Protein AF-A0A936T9D5-F1 (afdb_monomer_lite)

Sequence (210 aa):
MLDGDMVYSPDTLEQLRSHGVPYVSGYYLQRRHSPLLPVWFHPGDEWPLRPFLEDPERGRLHPLGASGWGCVLIHRDVVQDTRQKVLRGEWDVIEDEMAMWPYDLTEVMGALAAGDVDTLQQLLRPLRGQYDRRPVGSDIRYPVMARAAGYDLWGDPDVRPGHMLNYVLHPSDYAAQGASTYATTMREVYDATDRGRVLWAERIEALKHE

pLDDT: mean 81.88, std 14.29, range [48.03, 98.5]

Secondary structure (DSSP, 8-state):
-B-TTEE--TTHHHHHHHT--SEEEE--B-S-SSS--BS-B---SSSSPPB--SPPPTTS-EEESB--SSBEEE-HHHHHHIIIIISTTPPP--SS-TT-----HHHHHHHHHHT-HHHHHHHHGGGS-EETTEEPPHHHHHHHHHHHTT--EEEESS--PEE-------S-SSSSS-HHHHHHHHHHHHHHHHHHHHHHHHHHHHTTT-

Radius of gyration: 21.45 Å; chains: 1; bounding box: 50×54×54 Å

Foldseek 3Di:
DADPQWAFDPCLVVVQVVVVAQKEFEWEWDLDDPPTFIQFFAADPDPPGHGDRDQDDAPDKDFTLAGADNGMHHHPVLLVLLCVVFQVNDHQDAWDPLVRGSQPVVQCVVCVVVVVVVSVCSSCRLQDHDDPNHGDISRRSSQVSSVSSPHIYIYHSVRYMYGNNPDDDDDVPVCIPHVVVVVVVVVVVVVVVVVVVVVVVVVVVVVVVD

Structure (mmCIF, N/CA/C/O backbone):
data_AF-A0A936T9D5-F1
#
_entry.id   AF-A0A936T9D5-F1
#
loop_
_atom_site.group_PDB
_atom_site.id
_atom_site.type_symbol
_atom_site.label_atom_id
_atom_site.label_alt_id
_atom_site.label_comp_id
_atom_site.label_asym_id
_atom_site.label_entity_id
_atom_site.label_seq_id
_atom_site.pdbx_PDB_ins_code
_atom_site.Cartn_x
_atom_site.Cartn_y
_atom_site.Cartn_z
_atom_site.occupancy
_atom_site.B_iso_or_equiv
_atom_site.auth_seq_id
_atom_site.auth_comp_id
_atom_site.auth_asym_id
_atom_site.auth_atom_id
_atom_site.pdbx_PDB_model_num
ATOM 1 N N . MET A 1 1 ? -0.716 -10.172 9.806 1.00 86.75 1 MET A N 1
ATOM 2 C CA . MET A 1 1 ? 0.362 -9.171 9.864 1.00 86.75 1 MET A CA 1
ATOM 3 C C . MET A 1 1 ? -0.238 -7.908 10.435 1.00 86.75 1 MET A C 1
ATOM 5 O O . MET A 1 1 ? -1.362 -7.572 10.078 1.00 86.75 1 MET A O 1
ATOM 9 N N . LEU A 1 2 ? 0.458 -7.326 11.403 1.00 90.94 2 LEU A N 1
ATOM 10 C CA . LEU A 1 2 ? 0.042 -6.142 12.141 1.00 90.94 2 LEU A CA 1
ATOM 11 C C . LEU A 1 2 ? 1.290 -5.264 12.263 1.00 90.94 2 LEU A C 1
ATOM 13 O O . LEU A 1 2 ? 2.279 -5.718 12.844 1.00 90.94 2 LEU A O 1
ATOM 17 N N . ASP A 1 3 ? 1.263 -4.059 11.702 1.00 91.06 3 ASP A N 1
ATOM 18 C CA . ASP A 1 3 ? 2.347 -3.090 11.873 1.00 91.06 3 ASP A CA 1
ATOM 19 C C . ASP A 1 3 ? 2.396 -2.595 13.325 1.00 91.06 3 ASP A C 1
ATOM 21 O O . ASP A 1 3 ? 1.369 -2.415 13.990 1.00 91.06 3 ASP A O 1
ATOM 25 N N . GLY A 1 4 ? 3.612 -2.371 13.827 1.00 91.75 4 GLY A N 1
ATOM 26 C CA . GLY A 1 4 ? 3.851 -1.941 15.208 1.00 91.75 4 GLY A CA 1
ATOM 27 C C . GLY A 1 4 ? 3.475 -0.484 15.497 1.00 91.75 4 GLY A C 1
ATOM 28 O O . GLY A 1 4 ? 3.419 -0.093 16.660 1.00 91.75 4 GLY A O 1
ATOM 29 N N . ASP A 1 5 ? 3.213 0.324 14.466 1.00 91.81 5 ASP A N 1
ATOM 30 C CA . ASP A 1 5 ? 2.824 1.731 14.584 1.00 91.81 5 ASP A CA 1
ATOM 31 C C . ASP A 1 5 ? 1.324 1.968 14.344 1.00 91.81 5 ASP A C 1
ATOM 33 O O . ASP A 1 5 ? 0.913 3.052 13.939 1.00 91.81 5 ASP A O 1
ATOM 37 N N . MET A 1 6 ? 0.481 0.972 14.609 1.00 94.25 6 MET A N 1
ATOM 38 C CA . MET A 1 6 ? -0.972 1.107 14.511 1.00 94.25 6 MET A CA 1
ATOM 39 C C . MET A 1 6 ? -1.669 0.802 15.840 1.00 94.25 6 MET A C 1
ATOM 41 O O . MET A 1 6 ? -1.177 0.048 16.679 1.00 94.25 6 MET A O 1
ATOM 45 N N . VAL A 1 7 ? -2.848 1.396 16.015 1.00 95.38 7 VAL A N 1
ATOM 46 C CA . VAL A 1 7 ? -3.753 1.182 17.145 1.00 95.38 7 VAL A CA 1
ATOM 47 C C . VAL A 1 7 ? -4.916 0.318 16.672 1.00 95.38 7 VAL A C 1
ATOM 49 O O . VAL A 1 7 ? -5.685 0.721 15.799 1.00 95.38 7 VAL A O 1
ATOM 52 N N . TYR A 1 8 ? -5.045 -0.863 17.269 1.00 97.00 8 TYR A N 1
ATOM 53 C CA . TYR A 1 8 ? -6.040 -1.874 16.918 1.00 97.00 8 TYR A CA 1
ATOM 54 C C . TYR A 1 8 ? -7.159 -1.944 17.957 1.00 97.00 8 TYR A C 1
ATOM 56 O O . TYR A 1 8 ? -6.926 -1.723 19.146 1.00 97.00 8 TYR A O 1
ATOM 64 N N . SER A 1 9 ? -8.362 -2.328 17.522 1.00 96.62 9 SER A N 1
ATOM 65 C CA . SER A 1 9 ? -9.399 -2.786 18.453 1.00 96.62 9 SER A CA 1
ATOM 66 C C . SER A 1 9 ? -9.000 -4.154 19.035 1.00 96.62 9 SER A C 1
ATOM 68 O O . SER A 1 9 ? -8.431 -4.956 18.285 1.00 96.62 9 SER A O 1
ATOM 70 N N . PRO A 1 10 ? -9.286 -4.474 20.315 1.00 97.00 10 PRO A N 1
ATOM 71 C CA . PRO A 1 10 ? -8.916 -5.760 20.920 1.00 97.00 10 PRO A CA 1
ATOM 72 C C . PRO A 1 10 ? -9.436 -7.004 20.183 1.00 97.00 10 PRO A C 1
ATOM 74 O O . PRO A 1 10 ? -8.838 -8.066 20.301 1.00 97.00 10 PRO A O 1
ATOM 77 N N . ASP A 1 11 ? -10.519 -6.866 19.420 1.00 97.12 11 ASP A N 1
ATOM 78 C CA . ASP A 1 11 ? -11.190 -7.903 18.629 1.00 97.12 11 ASP A CA 1
ATOM 79 C C . ASP A 1 11 ? -10.839 -7.864 17.126 1.00 97.12 11 ASP A C 1
ATOM 81 O O . ASP A 1 11 ? -11.468 -8.550 16.323 1.00 97.12 11 ASP A O 1
ATOM 85 N N . THR A 1 12 ? -9.822 -7.091 16.722 1.00 97.50 12 THR A N 1
ATOM 86 C CA . THR A 1 12 ? -9.389 -6.965 15.313 1.00 97.50 12 THR A CA 1
ATOM 87 C C . THR A 1 12 ? -9.116 -8.324 14.659 1.00 97.50 12 THR A C 1
ATOM 89 O O . THR A 1 12 ? -9.498 -8.553 13.513 1.00 97.50 12 THR A O 1
ATOM 92 N N . LEU A 1 13 ? -8.461 -9.242 15.379 1.00 96.50 13 LEU A N 1
ATOM 93 C CA . LEU A 1 13 ? -8.145 -10.574 14.860 1.00 96.50 13 LEU A CA 1
ATOM 94 C C . LEU A 1 13 ? -9.406 -11.437 14.719 1.00 96.50 13 LEU A C 1
ATOM 96 O O . LEU A 1 13 ? -9.570 -12.130 13.716 1.00 96.50 13 LEU A O 1
ATOM 100 N N . GLU A 1 14 ? -10.297 -11.386 15.708 1.00 97.75 14 GLU A N 1
ATOM 101 C CA . GLU A 1 14 ? -11.589 -12.069 15.713 1.00 97.75 14 GLU A CA 1
ATOM 102 C C . GLU A 1 14 ? -12.472 -11.613 14.549 1.00 97.75 14 GLU A C 1
ATOM 104 O O . GLU A 1 14 ? -13.003 -12.475 13.847 1.00 97.75 14 GLU A O 1
ATOM 109 N N . GLN A 1 15 ? -12.581 -10.299 14.313 1.00 97.44 15 GLN A N 1
ATOM 110 C CA . GLN A 1 15 ? -13.340 -9.727 13.196 1.00 97.44 15 GLN A CA 1
ATOM 111 C C . GLN A 1 15 ? -12.781 -10.209 11.851 1.00 97.44 15 GLN A C 1
ATOM 113 O O . GLN A 1 15 ? -13.497 -10.889 11.114 1.00 97.44 15 GLN A O 1
ATOM 118 N N . LEU A 1 16 ? -11.486 -9.984 11.577 1.00 97.69 16 LEU A N 1
ATOM 119 C CA . LEU A 1 16 ? -10.852 -10.415 10.321 1.00 97.69 16 LEU A CA 1
ATOM 120 C C . LEU A 1 16 ? -10.987 -11.931 10.087 1.00 97.69 16 LEU A C 1
ATOM 122 O O . LEU A 1 16 ? -11.242 -12.367 8.966 1.00 97.69 16 LEU A O 1
ATOM 126 N N . ARG A 1 17 ? -10.856 -12.749 11.142 1.00 97.31 17 ARG A N 1
ATOM 127 C CA . ARG A 1 17 ? -11.007 -14.213 11.061 1.00 97.31 17 ARG A CA 1
ATOM 128 C C . ARG A 1 17 ? -12.457 -14.649 10.830 1.00 97.31 17 ARG A C 1
ATOM 130 O O . ARG A 1 17 ? -12.670 -15.689 10.210 1.00 97.31 17 ARG A O 1
ATOM 137 N N . SER A 1 18 ? -13.444 -13.903 11.332 1.00 97.44 18 SER A N 1
ATOM 138 C CA . SER A 1 18 ? -14.865 -14.291 11.277 1.00 97.44 18 SER A CA 1
ATOM 139 C C . SER A 1 18 ? -15.411 -14.429 9.853 1.00 97.44 18 SER A C 1
ATOM 141 O O . SER A 1 18 ? -16.307 -15.237 9.619 1.00 97.44 18 SER A O 1
ATOM 143 N N . HIS A 1 19 ? -14.811 -13.715 8.897 1.00 97.31 19 HIS A N 1
ATOM 144 C CA . HIS A 1 19 ? -15.168 -13.754 7.478 1.00 97.31 19 HIS A CA 1
ATOM 145 C C . HIS A 1 19 ? -14.860 -15.080 6.779 1.00 97.31 19 HIS A C 1
ATOM 147 O O . HIS A 1 19 ? -15.436 -15.362 5.732 1.00 97.31 19 HIS A O 1
ATOM 153 N N . GLY A 1 20 ? -13.925 -15.879 7.304 1.00 97.06 20 GLY A N 1
ATOM 154 C CA . GLY A 1 20 ? -13.518 -17.151 6.695 1.00 97.06 20 GLY A CA 1
ATOM 155 C C . GLY A 1 20 ? -12.843 -17.039 5.318 1.00 97.06 20 GLY A C 1
ATOM 156 O O . GLY A 1 20 ? -12.632 -18.061 4.668 1.00 97.06 20 GLY A O 1
ATOM 157 N N . VAL A 1 21 ? -12.498 -15.828 4.866 1.00 98.00 21 VAL A N 1
ATOM 158 C CA . VAL A 1 21 ? -11.771 -15.594 3.609 1.00 98.00 21 VAL A CA 1
ATOM 159 C C . VAL A 1 21 ? -10.257 -15.757 3.811 1.00 98.00 21 VAL A C 1
ATOM 161 O O . VAL A 1 21 ? -9.736 -15.404 4.871 1.00 98.00 21 VAL A O 1
ATOM 164 N N . PRO A 1 22 ? -9.515 -16.260 2.807 1.00 97.69 22 PRO A N 1
ATOM 165 C CA . PRO A 1 22 ? -8.094 -16.565 2.963 1.00 97.69 22 PRO A CA 1
ATOM 166 C C . PRO A 1 22 ? -7.197 -15.319 2.997 1.00 97.69 22 PRO A C 1
ATOM 168 O O . PRO A 1 22 ? -6.058 -15.414 3.450 1.00 97.69 22 PRO A O 1
ATOM 171 N N . TYR A 1 23 ? -7.671 -14.163 2.520 1.00 98.00 23 TYR A N 1
ATOM 172 C CA . TYR A 1 23 ? -6.888 -12.930 2.461 1.00 98.00 23 TYR A CA 1
ATOM 173 C C . TYR A 1 23 ? -7.788 -11.702 2.658 1.00 98.00 23 TYR A C 1
ATOM 175 O O . TYR A 1 23 ? -8.674 -11.436 1.846 1.00 98.00 23 TYR A O 1
ATOM 183 N N . VAL A 1 24 ? -7.587 -10.966 3.755 1.00 98.44 24 VAL A N 1
ATOM 184 C CA . VAL A 1 24 ? -8.403 -9.797 4.118 1.00 98.44 24 VAL A CA 1
ATOM 185 C C . VAL A 1 24 ? -7.578 -8.700 4.792 1.00 98.44 24 VAL A C 1
ATOM 187 O O . VAL A 1 24 ? -6.694 -8.980 5.601 1.00 98.44 24 VAL A O 1
ATOM 190 N N . SER A 1 25 ? -7.880 -7.443 4.474 1.00 98.06 25 SER A N 1
ATOM 191 C CA . SER A 1 25 ? -7.292 -6.242 5.071 1.00 98.06 25 SER A CA 1
ATOM 192 C C . SER A 1 25 ? -8.339 -5.428 5.830 1.00 98.06 25 SER A C 1
ATOM 194 O O . SER A 1 25 ? -9.481 -5.334 5.391 1.00 98.06 25 SER A O 1
ATOM 196 N N . GLY A 1 26 ? -7.949 -4.803 6.942 1.00 97.75 26 GLY A N 1
ATOM 197 C CA . GLY A 1 26 ? -8.741 -3.733 7.554 1.00 97.75 26 GLY A CA 1
ATOM 198 C C . GLY A 1 26 ? -8.660 -2.427 6.754 1.00 97.75 26 GLY A C 1
ATOM 199 O O . GLY A 1 26 ? -7.734 -2.223 5.969 1.00 97.75 26 GLY A O 1
ATOM 200 N N . TYR A 1 27 ? -9.598 -1.507 6.970 1.00 97.44 27 TYR A N 1
ATOM 201 C CA . TYR A 1 27 ? -9.617 -0.193 6.324 1.00 97.44 27 TYR A CA 1
ATOM 202 C C . TYR A 1 27 ? -8.843 0.860 7.126 1.00 97.44 27 TYR A C 1
ATOM 204 O O . TYR A 1 27 ? -9.264 1.278 8.206 1.00 97.44 27 TYR A O 1
ATOM 212 N N . TYR A 1 28 ? -7.724 1.335 6.577 1.00 95.50 28 TYR A N 1
ATOM 213 C CA . TYR A 1 28 ? -6.886 2.356 7.206 1.00 95.50 28 TYR A CA 1
ATOM 214 C C . TYR A 1 28 ? -6.204 3.283 6.192 1.00 95.50 28 TYR A C 1
ATOM 216 O O . TYR A 1 28 ? -6.106 3.007 4.993 1.00 95.50 28 TYR A O 1
ATOM 224 N N . LEU A 1 29 ? -5.749 4.427 6.704 1.00 93.38 29 LEU A N 1
ATOM 225 C CA . LEU A 1 29 ? -5.119 5.502 5.940 1.00 93.38 29 LEU A CA 1
ATOM 226 C C . LEU A 1 29 ? -3.601 5.320 5.871 1.00 93.38 29 LEU A C 1
ATOM 228 O O . LEU A 1 29 ? -3.015 4.642 6.707 1.00 93.38 29 LEU A O 1
ATOM 232 N N . GLN A 1 30 ? -2.948 5.955 4.906 1.00 89.25 30 GLN A N 1
ATOM 233 C CA . GLN A 1 30 ? -1.488 5.986 4.794 1.00 89.25 30 GLN A CA 1
ATOM 234 C C . GLN A 1 30 ? -0.833 6.774 5.941 1.00 89.25 30 GLN A C 1
ATOM 236 O O . GLN A 1 30 ? -1.432 7.693 6.499 1.00 89.25 30 GLN A O 1
ATOM 241 N N . ARG A 1 31 ? 0.437 6.466 6.248 1.00 86.56 31 ARG A N 1
ATOM 242 C CA . ARG A 1 31 ? 1.244 7.117 7.300 1.00 86.56 31 ARG A CA 1
ATOM 243 C C . ARG A 1 31 ? 1.673 8.553 6.925 1.00 86.56 31 ARG A C 1
ATOM 245 O O . ARG A 1 31 ? 2.855 8.847 6.753 1.00 86.56 31 ARG A O 1
ATOM 252 N N . ARG A 1 32 ? 0.706 9.460 6.764 1.00 81.75 32 ARG A N 1
ATOM 253 C CA . ARG A 1 32 ? 0.885 10.903 6.511 1.00 81.75 32 ARG A CA 1
ATOM 254 C C . ARG A 1 32 ? -0.313 11.706 7.013 1.00 81.75 32 ARG A C 1
ATOM 256 O O . ARG A 1 32 ? -1.386 11.149 7.171 1.00 81.75 32 ARG A O 1
ATOM 263 N N . HIS A 1 33 ? -0.138 13.013 7.226 1.00 77.44 33 HIS A N 1
ATOM 264 C CA . HIS A 1 33 ? -1.204 13.903 7.710 1.00 77.44 33 HIS A CA 1
ATOM 265 C C . HIS A 1 33 ? -1.902 14.715 6.600 1.00 77.44 33 HIS A C 1
ATOM 267 O O . HIS A 1 33 ? -3.014 15.188 6.810 1.00 77.44 33 HIS A O 1
ATOM 273 N N . SER A 1 34 ? -1.268 14.906 5.434 1.00 77.62 34 SER A N 1
ATOM 274 C CA . SER A 1 34 ? -1.865 15.619 4.298 1.00 77.62 34 SER A CA 1
ATOM 275 C C . SER A 1 34 ? -1.192 15.252 2.959 1.00 77.62 34 SER A C 1
ATOM 277 O O . SER A 1 34 ? 0.041 15.235 2.901 1.00 77.62 34 SER A O 1
ATOM 279 N N . PRO A 1 35 ? -1.962 14.977 1.885 1.00 79.75 35 PRO A N 1
ATOM 280 C CA . PRO A 1 35 ? -3.363 14.561 1.941 1.00 79.75 35 PRO A CA 1
ATOM 281 C C . PRO A 1 35 ? -3.499 13.219 2.681 1.00 79.75 35 PRO A C 1
ATOM 283 O O . PRO A 1 35 ? -2.614 12.367 2.616 1.00 79.75 35 PRO A O 1
ATOM 286 N N . LEU A 1 36 ? -4.613 13.026 3.388 1.00 85.75 36 LEU A N 1
ATOM 287 C CA . LEU A 1 36 ? -4.990 11.723 3.937 1.00 85.75 36 LEU A CA 1
ATOM 288 C C . LEU A 1 36 ? -5.566 10.867 2.806 1.00 85.75 36 LEU A C 1
ATOM 290 O O . LEU A 1 36 ? -6.610 11.225 2.270 1.00 85.75 36 LEU A O 1
ATOM 294 N N . LEU A 1 37 ? -4.918 9.752 2.460 1.00 90.00 37 LEU A N 1
ATOM 295 C CA . LEU A 1 37 ? -5.442 8.770 1.501 1.00 90.00 37 LEU A CA 1
ATOM 296 C C . LEU A 1 37 ? -5.563 7.389 2.165 1.00 90.00 37 LEU A C 1
ATOM 298 O O . LEU A 1 37 ? -4.682 7.040 2.958 1.00 90.00 37 LEU A O 1
ATOM 302 N N . PRO A 1 38 ? -6.600 6.590 1.850 1.00 92.56 38 PRO A N 1
ATOM 303 C CA . PRO A 1 38 ? -6.646 5.169 2.187 1.00 92.56 38 PRO A CA 1
ATOM 304 C C . PRO A 1 38 ? -5.466 4.400 1.589 1.00 92.56 38 PRO A C 1
ATOM 306 O O . PRO A 1 38 ? -4.872 4.816 0.594 1.00 92.56 38 PRO A O 1
ATOM 309 N N . VAL A 1 39 ? -5.127 3.257 2.187 1.00 91.44 39 VAL A N 1
ATOM 310 C CA . VAL A 1 39 ? -4.135 2.332 1.611 1.00 91.44 39 VAL A CA 1
ATOM 311 C C . VAL A 1 39 ? -4.754 1.323 0.630 1.00 91.44 39 VAL A C 1
ATOM 313 O O . VAL A 1 39 ? -4.041 0.512 0.047 1.00 91.44 39 VAL A O 1
ATOM 316 N N . TRP A 1 40 ? -6.080 1.336 0.485 1.00 94.81 40 TRP A N 1
ATOM 317 C CA . TRP A 1 40 ? -6.833 0.429 -0.378 1.00 94.81 40 TRP A CA 1
ATOM 318 C C . TRP A 1 40 ? -6.849 0.884 -1.837 1.00 94.81 40 TRP A C 1
ATOM 320 O O . TRP A 1 40 ? -6.838 2.077 -2.151 1.00 94.81 40 TRP A O 1
ATOM 330 N N . PHE A 1 41 ? -6.963 -0.095 -2.727 1.00 94.19 41 PHE A N 1
ATOM 331 C CA . PHE A 1 41 ? -7.059 0.089 -4.167 1.00 94.19 41 PHE A CA 1
ATOM 332 C C . PHE A 1 41 ? -8.229 -0.712 -4.735 1.00 94.19 41 PHE A C 1
ATOM 334 O O . PHE A 1 41 ? -8.485 -1.840 -4.312 1.00 94.19 41 PHE A O 1
ATOM 341 N N . HIS A 1 42 ? -8.910 -0.142 -5.727 1.00 93.88 42 HIS A N 1
ATOM 342 C CA . HIS A 1 42 ? -9.961 -0.820 -6.482 1.00 93.88 42 HIS A CA 1
ATOM 343 C C . HIS A 1 42 ? -9.413 -2.044 -7.227 1.00 93.88 42 HIS A C 1
ATOM 345 O O . HIS A 1 42 ? -8.267 -2.014 -7.689 1.00 93.88 42 HIS A O 1
ATOM 351 N N . PRO A 1 43 ? -10.209 -3.116 -7.376 1.00 92.50 43 PRO A N 1
ATOM 352 C CA . PRO A 1 43 ? -9.848 -4.244 -8.218 1.00 92.50 43 PRO A CA 1
ATOM 353 C C . PRO A 1 43 ? -9.793 -3.813 -9.688 1.00 92.50 43 PRO A C 1
ATOM 355 O O . PRO A 1 43 ? -10.603 -3.015 -10.157 1.00 92.50 43 PRO A O 1
ATOM 358 N N . GLY A 1 44 ? -8.830 -4.363 -10.419 1.00 86.00 44 GLY A N 1
ATOM 359 C CA . GLY A 1 44 ? -8.643 -4.109 -11.843 1.00 86.00 44 GLY A CA 1
ATOM 360 C C . GLY A 1 44 ? -7.360 -4.738 -12.377 1.00 86.00 44 GLY A C 1
ATOM 361 O O . GLY A 1 44 ? -6.526 -5.234 -11.611 1.00 86.00 44 GLY A O 1
ATOM 362 N N . ASP A 1 45 ? -7.211 -4.714 -13.698 1.00 77.31 45 ASP A N 1
ATOM 363 C CA . ASP A 1 45 ? -6.005 -5.162 -14.405 1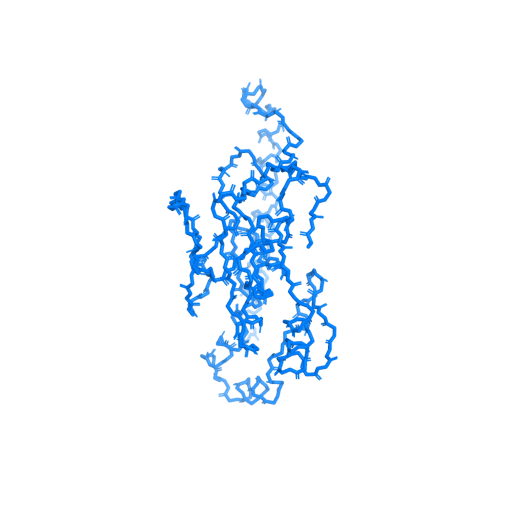.00 77.31 45 ASP A CA 1
ATOM 364 C C . ASP A 1 45 ? -5.147 -3.997 -14.919 1.00 77.31 45 ASP A C 1
ATOM 366 O O . ASP A 1 45 ? -4.083 -4.224 -15.488 1.00 77.31 45 ASP A O 1
ATOM 370 N N . GLU A 1 46 ? -5.578 -2.754 -14.702 1.00 76.81 46 GLU A N 1
ATOM 371 C CA . GLU A 1 46 ? -4.809 -1.545 -14.998 1.00 76.81 46 GLU A CA 1
ATOM 372 C C . GLU A 1 46 ? -3.764 -1.272 -13.904 1.00 76.81 46 GLU A C 1
ATOM 374 O O . GLU A 1 46 ? -3.983 -1.559 -12.725 1.00 76.81 46 GLU A O 1
ATOM 379 N N . TRP A 1 47 ? -2.616 -0.704 -14.286 1.00 72.12 47 TRP A N 1
ATOM 380 C CA . TRP A 1 47 ? -1.540 -0.351 -13.360 1.00 72.12 47 TRP A CA 1
ATOM 381 C C . TRP A 1 47 ? -0.996 1.062 -13.650 1.00 72.12 47 TRP A C 1
ATOM 383 O O . TRP A 1 47 ? -0.764 1.369 -14.821 1.00 72.12 47 TRP A O 1
ATOM 393 N N . PRO A 1 48 ? -0.736 1.909 -12.631 1.00 76.88 48 PRO A N 1
ATOM 394 C CA . PRO A 1 48 ? -0.982 1.677 -11.205 1.00 76.88 48 PRO A CA 1
ATOM 395 C C . PRO A 1 48 ? -2.477 1.528 -10.899 1.00 76.88 48 PRO A C 1
ATOM 397 O O . PRO A 1 48 ? -3.312 2.159 -11.544 1.00 76.88 48 PRO A O 1
ATOM 400 N N . LEU A 1 49 ? -2.810 0.684 -9.919 1.00 84.25 49 LEU A N 1
ATOM 401 C CA . LEU A 1 49 ? -4.201 0.473 -9.515 1.00 84.25 49 LEU A CA 1
ATOM 402 C C . LEU A 1 49 ? -4.842 1.797 -9.072 1.00 84.25 49 LEU A C 1
ATOM 404 O O . LEU A 1 49 ? -4.197 2.660 -8.466 1.00 84.25 49 LEU A O 1
ATOM 408 N N . ARG A 1 50 ? -6.142 1.945 -9.332 1.00 88.81 50 ARG A N 1
ATOM 409 C CA . ARG A 1 50 ? -6.907 3.117 -8.897 1.00 88.81 50 ARG A CA 1
ATOM 410 C C . ARG A 1 50 ? -7.084 3.084 -7.370 1.00 88.81 50 ARG A C 1
ATOM 412 O O . ARG A 1 50 ? -7.595 2.086 -6.864 1.00 88.81 50 ARG A O 1
ATOM 419 N N . PRO A 1 51 ? -6.721 4.140 -6.619 1.00 90.00 51 PRO A N 1
ATOM 420 C CA . PRO A 1 51 ? -6.954 4.169 -5.178 1.00 90.00 51 PRO A CA 1
ATOM 421 C C . PRO A 1 51 ? -8.445 4.160 -4.850 1.00 90.00 51 PRO A C 1
ATOM 423 O O . PRO A 1 51 ? -9.247 4.779 -5.553 1.00 90.00 51 PRO A O 1
ATOM 426 N N . PHE A 1 52 ? -8.781 3.500 -3.749 1.00 91.88 52 PHE A N 1
ATOM 427 C CA . PHE A 1 52 ? -10.082 3.592 -3.101 1.00 91.88 52 PHE A CA 1
ATOM 428 C C . PHE A 1 52 ? -10.122 4.940 -2.362 1.00 91.88 52 PHE A C 1
ATOM 430 O O . PHE A 1 52 ? -9.303 5.180 -1.475 1.00 91.88 52 PHE A O 1
ATOM 437 N N . LEU A 1 53 ? -10.989 5.860 -2.788 1.00 92.00 53 LEU A N 1
ATOM 438 C CA . LEU A 1 53 ? -11.066 7.237 -2.261 1.00 92.00 53 LEU A CA 1
ATOM 439 C C . LEU A 1 53 ? -12.423 7.545 -1.615 1.00 92.00 53 LEU A C 1
ATOM 441 O O . LEU A 1 53 ? -12.550 8.501 -0.853 1.00 92.00 53 LEU A O 1
ATOM 445 N N . GLU A 1 54 ? -13.431 6.742 -1.932 1.00 91.75 54 GLU A N 1
ATOM 446 C CA . GLU A 1 54 ? -14.724 6.693 -1.266 1.00 91.75 54 GLU A CA 1
ATOM 447 C C . GLU A 1 54 ? -14.628 6.008 0.113 1.00 91.75 54 GLU A C 1
ATOM 449 O O . GLU A 1 54 ? -13.798 5.125 0.323 1.00 91.75 54 GLU A O 1
ATOM 454 N N . ASP A 1 55 ? -15.488 6.393 1.065 1.00 93.06 55 ASP A N 1
ATOM 455 C CA . ASP A 1 55 ? -15.623 5.665 2.335 1.00 93.06 55 ASP A CA 1
ATOM 456 C C . ASP A 1 55 ? -16.415 4.364 2.080 1.00 93.06 55 ASP A C 1
ATOM 458 O O . ASP A 1 55 ? -17.559 4.444 1.620 1.00 93.06 55 ASP A O 1
ATOM 462 N N . PRO A 1 56 ? -15.841 3.169 2.316 1.00 95.88 56 PRO A N 1
ATOM 463 C CA . PRO A 1 56 ? -16.489 1.907 1.968 1.00 95.88 56 PRO A CA 1
ATOM 464 C C . PRO A 1 56 ? -17.729 1.610 2.825 1.00 95.88 56 PRO A C 1
ATOM 466 O O . PRO A 1 56 ? -17.733 1.797 4.044 1.00 95.88 56 PRO A O 1
ATOM 469 N N . GLU A 1 57 ? -18.771 1.076 2.178 1.00 96.69 57 GLU A N 1
ATOM 470 C CA . GLU A 1 57 ? -20.025 0.636 2.810 1.00 96.69 57 GLU A CA 1
ATOM 471 C C . GLU A 1 57 ? -19.770 -0.402 3.914 1.00 96.69 57 GLU A C 1
ATOM 473 O O . GLU A 1 57 ? -19.234 -1.474 3.646 1.00 96.69 57 GLU A O 1
ATOM 478 N N . ARG A 1 58 ? -20.166 -0.087 5.148 1.00 96.75 58 ARG A N 1
ATOM 479 C CA . ARG A 1 58 ? -20.003 -0.957 6.323 1.00 96.75 58 ARG A CA 1
ATOM 480 C C . ARG A 1 58 ? -20.946 -2.162 6.311 1.00 96.75 58 ARG A C 1
ATOM 482 O O . ARG A 1 58 ? -21.971 -2.152 5.636 1.00 96.75 58 ARG A O 1
ATOM 489 N N . GLY A 1 59 ? -20.617 -3.186 7.096 1.00 96.31 59 GLY A N 1
ATOM 490 C CA . GLY A 1 59 ? -21.394 -4.419 7.232 1.00 96.31 59 GLY A CA 1
ATOM 491 C C . GLY A 1 59 ? -21.193 -5.430 6.099 1.00 96.31 59 GLY A C 1
ATOM 492 O O . GLY A 1 59 ? -21.891 -6.443 6.067 1.00 96.31 59 GLY A O 1
ATOM 493 N N . ARG A 1 60 ? -20.256 -5.180 5.175 1.00 96.62 60 ARG A N 1
ATOM 494 C CA . ARG A 1 60 ? -19.890 -6.105 4.095 1.00 96.62 60 ARG A CA 1
ATOM 495 C C . ARG A 1 60 ? -18.409 -6.012 3.743 1.00 96.62 60 ARG A C 1
ATOM 497 O O . ARG A 1 60 ? -17.801 -4.956 3.889 1.00 96.62 60 ARG A O 1
ATOM 504 N N . LEU A 1 61 ? -17.867 -7.090 3.185 1.00 98.19 61 LEU A N 1
ATOM 505 C CA . LEU A 1 61 ? -16.554 -7.070 2.546 1.00 98.19 61 LEU A CA 1
ATOM 506 C C . LEU A 1 61 ? -16.608 -6.387 1.174 1.00 98.19 61 LEU A C 1
ATOM 508 O O . LEU A 1 61 ? -17.617 -6.458 0.467 1.00 98.19 61 LEU A O 1
ATOM 512 N N . HIS A 1 62 ? -15.490 -5.785 0.772 1.00 98.06 62 HIS A N 1
ATOM 513 C CA . HIS A 1 62 ? -15.280 -5.243 -0.575 1.00 98.06 62 HIS A CA 1
ATOM 514 C C . HIS A 1 62 ? -14.121 -5.978 -1.256 1.00 98.06 62 HIS A C 1
ATOM 516 O O . HIS A 1 62 ? -13.124 -6.245 -0.589 1.00 98.06 62 HIS A O 1
ATOM 522 N N . PRO A 1 63 ? -14.199 -6.308 -2.554 1.00 97.62 63 PRO A N 1
ATOM 523 C CA . PRO A 1 63 ? -13.040 -6.806 -3.289 1.00 97.62 63 PRO A CA 1
ATOM 524 C C . PRO A 1 63 ? -12.015 -5.676 -3.458 1.00 97.62 63 PRO A C 1
ATOM 526 O O . PRO A 1 63 ? -12.391 -4.550 -3.789 1.00 97.62 63 PRO A O 1
ATOM 529 N N . LEU A 1 64 ? -10.729 -5.969 -3.262 1.00 96.94 64 LEU A N 1
ATOM 530 C CA . LEU A 1 64 ? -9.632 -5.011 -3.422 1.00 96.94 64 LEU A CA 1
ATOM 531 C C . LEU A 1 64 ? -8.656 -5.471 -4.507 1.00 96.94 64 LEU A C 1
ATOM 533 O O . LEU A 1 64 ? -8.373 -6.657 -4.658 1.00 96.94 64 LEU A O 1
ATOM 537 N N . GLY A 1 65 ? -8.080 -4.513 -5.232 1.00 93.25 65 GLY A N 1
ATOM 538 C CA . GLY A 1 65 ? -6.931 -4.765 -6.102 1.00 93.25 65 GLY A CA 1
ATOM 539 C C . GLY A 1 65 ? -5.629 -4.868 -5.312 1.00 93.25 65 GLY A C 1
ATOM 540 O O . GLY A 1 65 ? -4.769 -5.676 -5.653 1.00 93.25 65 GLY A O 1
ATOM 541 N N . ALA A 1 66 ? -5.499 -4.059 -4.255 1.00 92.31 66 ALA A N 1
ATOM 542 C CA . ALA A 1 66 ? -4.384 -4.086 -3.317 1.00 92.31 66 ALA A CA 1
ATOM 543 C C . ALA A 1 66 ? -4.718 -3.375 -1.993 1.00 92.31 66 ALA A C 1
ATOM 545 O O . ALA A 1 66 ? -5.639 -2.558 -1.917 1.00 92.31 66 ALA A O 1
ATOM 546 N N . SER A 1 67 ? -3.914 -3.655 -0.968 1.00 93.44 67 SER A N 1
ATOM 547 C CA . SER A 1 67 ? -3.839 -2.927 0.300 1.00 93.44 67 SER A CA 1
ATOM 548 C C . SER A 1 67 ? -2.383 -2.875 0.763 1.00 93.44 67 SER A C 1
ATOM 550 O O . SER A 1 67 ? -1.561 -3.669 0.309 1.00 93.44 67 SER A O 1
ATOM 552 N N . GLY A 1 68 ? -2.072 -2.000 1.720 1.00 90.12 68 GLY A N 1
ATOM 553 C CA . GLY A 1 68 ? -0.838 -2.126 2.498 1.00 90.12 68 GLY A CA 1
ATOM 554 C C . GLY A 1 68 ? -0.869 -3.345 3.426 1.00 90.12 68 GLY A C 1
ATOM 555 O O . GLY A 1 68 ? -1.856 -4.086 3.467 1.00 90.12 68 GLY A O 1
ATOM 556 N N . TRP A 1 69 ? 0.204 -3.543 4.195 1.00 91.12 69 TRP A N 1
ATOM 557 C CA . TRP A 1 69 ? 0.367 -4.721 5.068 1.00 91.12 69 TRP A CA 1
ATOM 558 C C . TRP A 1 69 ? 0.060 -4.497 6.556 1.00 91.12 69 TRP A C 1
ATOM 560 O O . TRP A 1 69 ? -0.167 -5.472 7.276 1.00 91.12 69 TRP A O 1
ATOM 570 N N . GLY A 1 70 ? -0.019 -3.239 6.996 1.00 92.62 70 GLY A N 1
ATOM 571 C CA . GLY A 1 70 ? -0.232 -2.879 8.397 1.00 92.62 70 GLY A CA 1
ATOM 572 C C . GLY A 1 70 ? -1.443 -3.477 9.107 1.00 92.62 70 GLY A C 1
ATOM 573 O O . GLY A 1 70 ? -1.333 -3.757 10.292 1.00 92.62 70 GLY A O 1
ATOM 574 N N . CYS A 1 71 ? -2.555 -3.782 8.435 1.00 96.62 71 CYS A N 1
ATOM 575 C CA . CYS A 1 71 ? -3.609 -4.598 9.045 1.00 96.62 71 CYS A CA 1
ATOM 576 C C . CYS A 1 71 ? -4.175 -5.602 8.049 1.00 96.62 71 CYS A C 1
ATOM 578 O O . CYS A 1 71 ? -5.056 -5.279 7.247 1.00 96.62 71 CYS A O 1
ATOM 580 N N . VAL A 1 72 ? -3.630 -6.818 8.088 1.00 96.56 72 VAL A N 1
ATOM 581 C CA . VAL A 1 72 ? -3.915 -7.884 7.123 1.00 96.56 72 VAL A CA 1
ATOM 582 C C . VAL A 1 72 ? -3.955 -9.242 7.819 1.00 96.56 72 VAL A C 1
ATOM 584 O O . VAL A 1 72 ? -2.997 -9.635 8.487 1.00 96.56 72 VAL A O 1
ATOM 587 N N . LEU A 1 73 ? -5.010 -10.023 7.595 1.00 97.44 73 LEU A N 1
ATOM 588 C CA . LEU A 1 73 ? -5.027 -11.458 7.867 1.00 97.44 73 LEU A CA 1
ATOM 589 C C . LEU A 1 73 ? -4.852 -12.215 6.546 1.00 97.44 73 LEU A C 1
ATOM 591 O O . LEU A 1 73 ? -5.577 -11.989 5.582 1.00 97.44 73 LEU A O 1
ATOM 595 N N . ILE A 1 74 ? -3.866 -13.108 6.507 1.00 96.56 74 ILE A N 1
ATOM 596 C CA . ILE A 1 74 ? -3.526 -13.918 5.337 1.00 96.56 74 ILE A CA 1
ATOM 597 C C . ILE A 1 74 ? -3.325 -15.370 5.777 1.00 96.56 74 ILE A C 1
ATOM 599 O O . ILE A 1 74 ? -2.609 -15.648 6.743 1.00 96.56 74 ILE A O 1
ATOM 603 N N . HIS A 1 75 ? -3.988 -16.297 5.091 1.00 97.12 75 HIS A N 1
ATOM 604 C CA . HIS A 1 75 ? -3.798 -17.730 5.268 1.00 97.12 75 HIS A CA 1
ATOM 605 C C . HIS A 1 75 ? -2.428 -18.151 4.732 1.00 97.12 75 HIS A C 1
ATOM 607 O O . HIS A 1 75 ? -1.945 -17.639 3.723 1.00 97.12 75 HIS A O 1
ATOM 613 N N . ARG A 1 76 ? -1.815 -19.144 5.386 1.00 95.69 76 ARG A N 1
ATOM 614 C CA . ARG A 1 76 ? -0.525 -19.709 4.961 1.00 95.69 76 ARG A CA 1
ATOM 615 C C . ARG A 1 76 ? -0.562 -20.197 3.511 1.00 95.69 76 ARG A C 1
ATOM 617 O O . ARG A 1 76 ? 0.420 -20.022 2.796 1.00 95.69 76 ARG A O 1
ATOM 624 N N . ASP A 1 77 ? -1.689 -20.762 3.099 1.00 96.81 77 ASP A N 1
ATOM 625 C CA . ASP A 1 77 ? -1.873 -21.366 1.782 1.00 96.81 77 ASP A CA 1
ATOM 626 C C . ASP A 1 77 ? -1.757 -20.319 0.663 1.00 96.81 77 ASP A C 1
ATOM 628 O O . ASP A 1 77 ? -1.122 -20.595 -0.347 1.00 96.81 77 ASP A O 1
ATOM 632 N N . VAL A 1 78 ? -2.225 -19.079 0.891 1.00 95.31 78 VAL A N 1
ATOM 633 C CA . VAL A 1 78 ? -2.030 -17.941 -0.034 1.00 95.31 78 VAL A CA 1
ATOM 634 C C . VAL A 1 78 ? -0.544 -17.722 -0.298 1.00 95.31 78 VAL A C 1
ATOM 636 O O . VAL A 1 78 ? -0.125 -17.583 -1.445 1.00 95.31 78 VAL A O 1
ATOM 639 N N . VAL A 1 79 ? 0.267 -17.733 0.764 1.00 92.12 79 VAL A N 1
ATOM 640 C CA . VAL A 1 79 ? 1.715 -17.522 0.679 1.00 92.12 79 VAL A CA 1
ATOM 641 C C . VAL A 1 79 ? 2.399 -18.691 -0.021 1.00 92.12 79 VAL A C 1
ATOM 643 O O . VAL A 1 79 ? 3.204 -18.491 -0.928 1.00 92.12 79 VAL A O 1
ATOM 646 N N . GLN A 1 80 ? 2.066 -19.924 0.362 1.00 93.31 80 GLN A N 1
ATOM 647 C CA . GLN A 1 80 ? 2.671 -21.122 -0.222 1.00 93.31 80 GLN A CA 1
ATOM 648 C C . GLN A 1 80 ? 2.337 -21.268 -1.710 1.00 93.31 80 GLN A C 1
ATOM 650 O O . GLN A 1 80 ? 3.239 -21.516 -2.511 1.00 93.31 80 GLN A O 1
ATOM 655 N N . ASP A 1 81 ? 1.083 -21.036 -2.093 1.00 94.62 81 ASP A N 1
ATOM 656 C CA . ASP A 1 81 ? 0.645 -21.074 -3.484 1.00 94.62 81 ASP A CA 1
ATOM 657 C C . ASP A 1 81 ? 1.216 -19.919 -4.305 1.00 94.62 81 ASP A C 1
ATOM 659 O O . ASP A 1 81 ? 1.613 -20.139 -5.447 1.00 94.62 81 ASP A O 1
ATOM 663 N N . THR A 1 82 ? 1.308 -18.705 -3.750 1.00 90.31 82 THR A N 1
ATOM 664 C CA . THR A 1 82 ? 1.948 -17.572 -4.444 1.00 90.31 82 THR A CA 1
ATOM 665 C C . THR A 1 82 ? 3.409 -17.889 -4.741 1.00 90.31 82 THR A C 1
ATOM 667 O O . THR A 1 82 ? 3.856 -17.735 -5.880 1.00 90.31 82 THR A O 1
ATOM 670 N N . ARG A 1 83 ? 4.140 -18.445 -3.768 1.00 86.94 83 ARG A N 1
ATOM 671 C CA . ARG A 1 83 ? 5.519 -18.892 -3.988 1.00 86.94 83 ARG A CA 1
ATOM 672 C C . ARG A 1 83 ? 5.615 -19.978 -5.060 1.00 86.94 83 ARG A C 1
ATOM 674 O O . ARG A 1 83 ? 6.430 -19.858 -5.967 1.00 86.94 83 ARG A O 1
ATOM 681 N N . GLN A 1 84 ? 4.784 -21.018 -4.989 1.00 89.06 84 GLN A N 1
ATOM 682 C CA . GLN A 1 84 ? 4.861 -22.167 -5.903 1.00 89.06 84 GLN A CA 1
ATOM 683 C C . GLN A 1 84 ? 4.381 -21.854 -7.328 1.00 89.06 84 GLN A C 1
ATOM 685 O O . GLN A 1 84 ? 5.056 -22.210 -8.292 1.00 89.06 84 GLN A O 1
ATOM 690 N N . LYS A 1 85 ? 3.217 -21.210 -7.468 1.00 87.94 85 LYS A N 1
ATOM 691 C CA . LYS A 1 85 ? 2.538 -20.986 -8.755 1.00 87.94 85 LYS A CA 1
ATOM 692 C C . LYS A 1 85 ? 3.048 -19.747 -9.488 1.00 87.94 85 LYS A C 1
ATOM 694 O O . LYS A 1 85 ? 3.036 -19.732 -10.713 1.00 87.94 85 LYS A O 1
ATOM 699 N N . VAL A 1 86 ? 3.460 -18.714 -8.747 1.00 84.50 86 VAL A N 1
ATOM 700 C CA . VAL A 1 86 ? 3.781 -17.389 -9.302 1.00 84.50 86 VAL A CA 1
ATOM 701 C C . VAL A 1 86 ? 5.272 -17.082 -9.158 1.00 84.50 86 VAL A C 1
ATOM 703 O O . VAL A 1 86 ? 5.927 -16.835 -10.165 1.00 84.50 86 VAL A O 1
ATOM 706 N N . LEU A 1 87 ? 5.853 -17.194 -7.958 1.00 79.00 87 LEU A N 1
ATOM 707 C CA . LEU A 1 87 ? 7.283 -16.911 -7.720 1.00 79.00 87 LEU A CA 1
ATOM 708 C C . LEU A 1 87 ? 8.225 -18.095 -8.025 1.00 79.00 87 LEU A C 1
ATOM 710 O O . LEU A 1 87 ? 9.408 -18.029 -7.711 1.00 79.00 87 LEU A O 1
ATOM 714 N N . ARG A 1 88 ? 7.733 -19.183 -8.636 1.00 80.38 88 ARG A N 1
ATOM 715 C CA . ARG A 1 88 ? 8.524 -20.362 -9.066 1.00 80.38 88 ARG A CA 1
ATOM 716 C C . ARG A 1 88 ? 9.355 -21.036 -7.952 1.00 80.38 88 ARG A C 1
ATOM 718 O O . ARG A 1 88 ? 10.312 -21.747 -8.240 1.00 80.38 88 ARG A O 1
ATOM 725 N N . GLY A 1 89 ? 8.959 -20.863 -6.691 1.00 73.06 89 GLY A N 1
ATOM 726 C CA . GLY A 1 8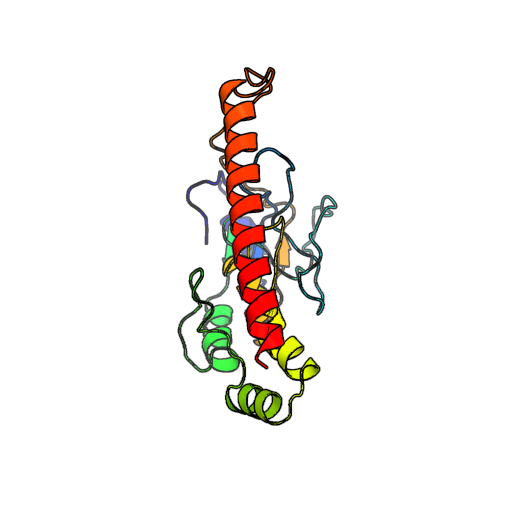9 ? 9.640 -21.387 -5.501 1.00 73.06 89 GLY A CA 1
ATOM 727 C C . GLY A 1 89 ? 10.533 -20.380 -4.767 1.00 73.06 89 GLY A C 1
ATOM 728 O O . GLY A 1 89 ? 11.009 -20.705 -3.678 1.00 73.06 89 GLY A O 1
ATOM 729 N N . GLU A 1 90 ? 10.719 -19.175 -5.311 1.00 73.00 90 GLU A N 1
ATOM 730 C CA . GLU A 1 90 ? 11.475 -18.103 -4.658 1.00 73.00 90 GLU A CA 1
ATOM 731 C C . GLU A 1 90 ? 10.770 -17.568 -3.399 1.00 73.00 90 GLU A C 1
ATOM 733 O O . GLU A 1 90 ? 9.594 -17.842 -3.125 1.00 73.00 90 GLU A O 1
ATOM 738 N N . TRP A 1 91 ? 11.516 -16.812 -2.592 1.00 70.50 91 TRP A N 1
ATOM 739 C CA . TRP A 1 91 ? 10.979 -16.149 -1.402 1.00 70.50 91 TRP A CA 1
ATOM 740 C C . TRP A 1 91 ? 10.027 -15.003 -1.762 1.00 70.50 91 TRP A C 1
ATOM 742 O O . TRP A 1 91 ? 10.148 -14.381 -2.816 1.00 70.50 91 TRP A O 1
ATOM 752 N N . ASP A 1 92 ? 9.092 -14.695 -0.855 1.00 68.56 92 ASP A N 1
ATOM 753 C CA . ASP A 1 92 ? 8.260 -13.497 -1.002 1.00 68.56 92 ASP A CA 1
ATOM 754 C C . ASP A 1 92 ? 9.162 -12.257 -1.014 1.00 68.56 92 ASP A C 1
ATOM 756 O O . ASP A 1 92 ? 10.041 -12.111 -0.160 1.00 68.56 92 ASP A O 1
ATOM 760 N N . VAL A 1 93 ? 8.934 -11.363 -1.973 1.00 59.53 93 VAL A N 1
ATOM 761 C CA . VAL A 1 93 ? 9.730 -10.145 -2.147 1.00 59.53 93 VAL A CA 1
ATOM 762 C C . VAL A 1 93 ? 9.434 -9.178 -1.004 1.00 59.53 93 VAL A C 1
ATOM 764 O O . VAL A 1 93 ? 8.358 -8.578 -0.954 1.00 59.53 93 VAL A O 1
ATOM 767 N N . ILE A 1 94 ? 10.389 -9.020 -0.091 1.00 53.91 94 ILE A N 1
ATOM 768 C CA . ILE A 1 94 ? 10.320 -8.047 0.999 1.00 53.91 94 ILE A CA 1
ATOM 769 C C . ILE A 1 94 ? 11.127 -6.813 0.576 1.00 53.91 94 ILE A C 1
ATOM 771 O O . ILE A 1 94 ? 12.344 -6.880 0.438 1.00 53.91 94 ILE A O 1
ATOM 775 N N . GLU A 1 95 ? 10.421 -5.696 0.381 1.00 54.38 95 GLU A N 1
ATOM 776 C CA . GLU A 1 95 ? 10.943 -4.369 0.016 1.00 54.38 95 GLU A CA 1
ATOM 777 C C . GLU A 1 95 ? 11.610 -4.268 -1.381 1.00 54.38 95 GLU A C 1
ATOM 779 O O . GLU A 1 95 ? 11.266 -5.009 -2.306 1.00 54.38 95 GLU A O 1
ATOM 784 N N . ASP A 1 96 ? 12.409 -3.221 -1.613 1.00 51.53 96 ASP A N 1
ATOM 785 C CA . ASP A 1 96 ? 12.639 -2.593 -2.929 1.00 51.53 96 ASP A CA 1
ATOM 786 C C . ASP A 1 96 ? 13.548 -3.355 -3.923 1.00 51.53 96 ASP A C 1
ATOM 788 O O . ASP A 1 96 ? 13.977 -2.793 -4.936 1.00 51.53 96 ASP A O 1
ATOM 792 N N . GLU A 1 97 ? 13.800 -4.652 -3.722 1.00 48.03 97 GLU A N 1
ATOM 793 C CA . GLU A 1 97 ? 14.492 -5.485 -4.714 1.00 48.03 97 GLU A CA 1
ATOM 794 C C . GLU A 1 97 ? 13.610 -5.755 -5.947 1.00 48.03 97 GLU A C 1
ATOM 796 O O . GLU A 1 97 ? 12.943 -6.780 -6.095 1.00 48.03 97 GLU A O 1
ATOM 801 N N . MET A 1 98 ? 13.672 -4.829 -6.906 1.00 48.28 98 MET A N 1
ATOM 802 C CA . MET A 1 98 ? 13.056 -4.936 -8.238 1.00 48.28 98 MET A CA 1
ATOM 803 C C . MET A 1 98 ? 13.573 -6.121 -9.081 1.00 48.28 98 MET A C 1
ATOM 805 O O . MET A 1 98 ? 13.057 -6.358 -10.173 1.00 48.28 98 MET A O 1
ATOM 809 N N . ALA A 1 99 ? 14.593 -6.845 -8.609 1.00 48.97 99 ALA A N 1
ATOM 810 C CA . ALA A 1 99 ? 15.170 -7.998 -9.293 1.00 48.97 99 ALA A CA 1
ATOM 811 C C . ALA A 1 99 ? 14.199 -9.189 -9.367 1.00 48.97 99 ALA A C 1
ATOM 813 O O . ALA A 1 99 ? 14.169 -9.884 -10.381 1.00 48.97 99 ALA A O 1
ATOM 814 N N . MET A 1 100 ? 13.381 -9.396 -8.327 1.00 49.88 100 MET A N 1
ATOM 815 C CA . MET A 1 100 ? 12.493 -10.555 -8.196 1.00 49.88 100 MET A CA 1
ATOM 816 C C . MET A 1 100 ? 11.041 -10.231 -8.569 1.00 49.88 100 MET A C 1
ATOM 818 O O . MET A 1 100 ? 10.126 -10.360 -7.763 1.00 49.88 100 MET A O 1
ATOM 822 N N . TRP A 1 101 ? 10.795 -9.836 -9.818 1.00 58.47 101 TRP A N 1
ATOM 823 C CA . TRP A 1 101 ? 9.467 -10.053 -10.403 1.00 58.47 101 TRP A CA 1
ATOM 824 C C . TRP A 1 101 ? 9.491 -11.368 -11.183 1.00 58.47 101 TRP A C 1
ATOM 826 O O . TRP A 1 101 ? 10.445 -11.587 -11.930 1.00 58.47 101 TRP A O 1
ATOM 836 N N . PRO A 1 102 ? 8.462 -12.226 -11.081 1.00 59.19 102 PRO A N 1
ATOM 837 C CA . PRO A 1 102 ? 8.345 -13.430 -11.895 1.00 59.19 102 PRO A CA 1
ATOM 838 C C . PRO A 1 102 ? 7.895 -13.082 -13.322 1.00 59.19 102 PRO A C 1
ATOM 840 O O . PRO A 1 102 ? 6.901 -13.608 -13.823 1.00 59.19 102 PRO A O 1
ATOM 843 N N . TYR A 1 103 ? 8.620 -12.186 -13.996 1.00 65.44 103 TYR A N 1
ATOM 844 C CA . TYR A 1 103 ? 8.563 -12.148 -15.449 1.00 65.44 103 TYR A CA 1
ATOM 845 C C . TYR A 1 103 ? 9.163 -13.457 -15.963 1.00 65.44 103 TYR A C 1
ATOM 847 O O . TYR A 1 103 ? 10.154 -13.951 -15.416 1.00 65.44 103 TYR A O 1
ATOM 855 N N . ASP A 1 104 ? 8.593 -14.037 -17.018 1.00 71.06 104 ASP A N 1
ATOM 856 C CA . ASP A 1 104 ? 9.312 -15.103 -17.695 1.00 71.06 104 ASP A CA 1
ATOM 857 C C . ASP A 1 104 ? 10.522 -14.479 -18.394 1.00 71.06 104 ASP A C 1
ATOM 859 O O . ASP A 1 104 ? 10.380 -13.703 -19.338 1.00 71.06 104 ASP A O 1
ATOM 863 N N . LEU A 1 105 ? 11.728 -14.767 -17.899 1.00 75.06 105 LEU A N 1
ATOM 864 C CA . LEU A 1 105 ? 12.959 -14.219 -18.468 1.00 75.06 105 LEU A CA 1
ATOM 865 C C . LEU A 1 105 ? 13.123 -14.616 -19.944 1.00 75.06 105 LEU A C 1
ATOM 867 O O . LEU A 1 105 ? 13.683 -13.844 -20.715 1.00 75.06 105 LEU A O 1
ATOM 871 N N . THR A 1 106 ? 12.603 -15.771 -20.362 1.00 79.56 106 THR A N 1
ATOM 872 C CA . THR A 1 106 ? 12.598 -16.201 -21.769 1.00 79.56 106 THR A CA 1
ATOM 873 C C . THR A 1 106 ? 11.711 -15.289 -22.608 1.00 79.56 106 THR A C 1
ATOM 875 O O . THR A 1 106 ? 12.114 -14.861 -23.686 1.00 79.56 106 THR A O 1
ATOM 878 N N . GLU A 1 107 ? 10.524 -14.960 -22.099 1.00 83.81 107 GLU A N 1
ATOM 879 C CA . GLU A 1 107 ? 9.559 -14.078 -22.760 1.00 83.81 107 GLU A CA 1
ATOM 880 C C . GLU A 1 107 ? 10.054 -12.625 -22.788 1.00 83.81 107 GLU A C 1
ATOM 882 O O . GLU A 1 107 ? 10.032 -11.997 -23.842 1.00 83.81 107 GLU A O 1
ATOM 887 N N . VAL A 1 108 ? 10.616 -12.118 -21.683 1.00 83.75 108 VAL A N 1
ATOM 888 C CA . VAL A 1 108 ? 11.242 -10.785 -21.618 1.00 83.75 108 VAL A CA 1
ATOM 889 C C . VAL A 1 108 ? 12.429 -10.679 -22.566 1.00 83.75 108 VAL A C 1
ATOM 891 O O . VAL A 1 108 ? 12.519 -9.707 -23.310 1.00 83.75 108 VAL A O 1
ATOM 894 N N . MET A 1 109 ? 13.337 -11.658 -22.577 1.00 84.62 109 MET A N 1
ATOM 895 C CA . MET A 1 109 ? 14.490 -11.632 -23.484 1.00 84.62 109 MET A CA 1
ATOM 896 C C . MET A 1 109 ? 14.069 -11.832 -24.944 1.00 84.62 109 MET A C 1
ATOM 898 O O . MET A 1 109 ? 14.675 -11.233 -25.830 1.00 84.62 109 MET A O 1
ATOM 902 N N . GLY A 1 110 ? 13.013 -12.611 -25.203 1.00 89.56 110 GLY A N 1
ATOM 903 C CA . GLY A 1 110 ? 12.403 -12.758 -26.524 1.00 89.56 110 GLY A CA 1
ATOM 904 C C . GLY A 1 110 ? 11.784 -11.454 -27.026 1.00 89.56 110 GLY A C 1
ATOM 905 O O . GLY A 1 110 ? 12.121 -11.001 -28.118 1.00 89.56 110 GLY A O 1
ATOM 906 N N . ALA A 1 111 ? 10.954 -10.804 -26.207 1.00 90.00 111 ALA A N 1
ATOM 907 C CA . ALA A 1 111 ? 10.356 -9.505 -26.504 1.00 90.00 111 ALA A CA 1
ATOM 908 C C . ALA A 1 111 ? 11.427 -8.415 -26.681 1.00 90.00 111 ALA A C 1
ATOM 910 O O . ALA A 1 111 ? 11.370 -7.642 -27.635 1.00 90.00 111 ALA A O 1
ATOM 911 N N . LEU A 1 112 ? 12.466 -8.403 -25.838 1.00 89.12 112 LEU A N 1
ATOM 912 C CA . LEU A 1 112 ? 13.608 -7.492 -25.962 1.00 89.12 112 LEU A CA 1
ATOM 913 C C . LEU A 1 112 ? 14.388 -7.704 -27.265 1.00 89.12 112 LEU A C 1
ATOM 915 O O . LEU A 1 112 ? 14.714 -6.729 -27.937 1.00 89.12 112 LEU A O 1
ATOM 919 N N . ALA A 1 113 ? 14.656 -8.955 -27.648 1.00 92.81 113 ALA A N 1
ATOM 920 C CA . ALA A 1 113 ? 15.326 -9.280 -28.907 1.00 92.81 113 ALA A CA 1
ATOM 921 C C . ALA A 1 113 ? 14.464 -8.957 -30.142 1.00 92.81 113 ALA A C 1
ATOM 923 O O . ALA A 1 113 ? 15.003 -8.596 -31.186 1.00 92.81 113 ALA A O 1
ATOM 924 N N . ALA A 1 114 ? 13.137 -9.063 -30.023 1.00 93.94 114 ALA A N 1
ATOM 925 C CA . ALA A 1 114 ? 12.180 -8.701 -31.067 1.00 93.94 114 ALA A CA 1
ATOM 926 C C . ALA A 1 114 ? 11.892 -7.188 -31.151 1.00 93.94 114 ALA A C 1
ATOM 928 O O . ALA A 1 114 ? 11.306 -6.736 -32.133 1.00 93.94 114 ALA A O 1
ATOM 929 N N . GLY A 1 115 ? 12.277 -6.405 -30.136 1.00 92.69 115 GLY A N 1
ATOM 930 C CA . GLY A 1 115 ? 11.876 -5.002 -30.003 1.00 92.69 115 GLY A CA 1
ATOM 931 C C . GLY A 1 115 ? 10.392 -4.813 -29.656 1.00 92.69 115 GLY A C 1
ATOM 932 O O . GLY A 1 115 ? 9.846 -3.737 -29.892 1.00 92.69 115 GLY A O 1
ATOM 933 N N . ASP A 1 116 ? 9.734 -5.839 -29.109 1.00 92.31 116 ASP A N 1
ATOM 934 C CA . ASP A 1 116 ? 8.328 -5.809 -28.703 1.00 92.31 116 ASP A CA 1
ATOM 935 C C . ASP A 1 116 ? 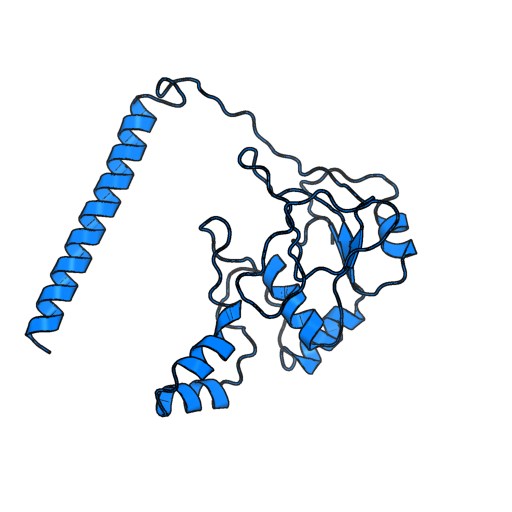8.165 -5.048 -27.377 1.00 92.31 116 ASP A C 1
ATOM 937 O O . ASP A 1 116 ? 8.215 -5.592 -26.268 1.00 92.31 116 ASP A O 1
ATOM 941 N N . VAL A 1 117 ? 8.009 -3.733 -27.519 1.00 86.31 117 VAL A N 1
ATOM 942 C CA . VAL A 1 117 ? 7.839 -2.799 -26.405 1.00 86.31 117 VAL A CA 1
ATOM 943 C C . VAL A 1 117 ? 6.530 -3.041 -25.648 1.00 86.31 117 VAL A C 1
ATOM 945 O O . VAL A 1 117 ? 6.514 -2.851 -24.431 1.00 86.31 117 VAL A O 1
ATOM 948 N N . ASP A 1 118 ? 5.461 -3.481 -26.313 1.00 83.62 118 ASP A N 1
ATOM 949 C CA . ASP A 1 118 ? 4.148 -3.656 -25.683 1.00 83.62 118 ASP A CA 1
ATOM 950 C C . ASP A 1 118 ? 4.156 -4.872 -24.746 1.00 83.62 118 ASP A C 1
ATOM 952 O O . ASP A 1 118 ? 3.743 -4.764 -23.586 1.00 83.62 118 ASP A O 1
ATOM 956 N N . THR A 1 119 ? 4.730 -5.996 -25.186 1.00 83.94 119 THR A N 1
ATOM 957 C CA . THR A 1 119 ? 4.941 -7.177 -24.331 1.00 83.94 119 THR A CA 1
ATOM 958 C C . THR A 1 119 ? 5.880 -6.857 -23.163 1.00 83.94 119 THR A C 1
ATOM 960 O O . THR A 1 119 ? 5.574 -7.179 -22.013 1.00 83.94 119 THR A O 1
ATOM 963 N N . LEU A 1 120 ? 6.983 -6.132 -23.399 1.00 80.81 120 LEU A N 1
ATOM 964 C CA . LEU A 1 120 ? 7.874 -5.677 -22.320 1.00 80.81 120 LEU A CA 1
ATOM 965 C C . LEU A 1 120 ? 7.164 -4.776 -21.299 1.00 80.81 120 LEU A C 1
ATOM 967 O O . LEU A 1 120 ? 7.414 -4.895 -20.096 1.00 80.81 120 LEU A O 1
ATOM 971 N N . GLN A 1 121 ? 6.283 -3.878 -21.748 1.00 76.44 121 GLN A N 1
ATOM 972 C CA . GLN A 1 121 ? 5.478 -3.050 -20.850 1.00 76.44 121 GLN A CA 1
ATOM 973 C C . GLN A 1 121 ? 4.519 -3.908 -20.020 1.00 76.44 121 GLN A C 1
ATOM 975 O O . GLN A 1 121 ? 4.448 -3.716 -18.808 1.00 76.44 121 GLN A O 1
ATOM 980 N N . GLN A 1 122 ? 3.835 -4.885 -20.623 1.00 75.62 122 GLN A N 1
ATOM 981 C CA . GLN A 1 122 ? 2.912 -5.771 -19.904 1.00 75.62 122 GLN A CA 1
ATOM 982 C C . GLN A 1 122 ? 3.613 -6.668 -18.875 1.00 75.62 122 GLN A C 1
ATOM 984 O O . GLN A 1 122 ? 3.109 -6.815 -17.760 1.00 75.62 122 GLN A O 1
ATOM 989 N N . LEU A 1 123 ? 4.786 -7.219 -19.201 1.00 74.38 123 LEU A N 1
ATOM 990 C CA . LEU A 1 123 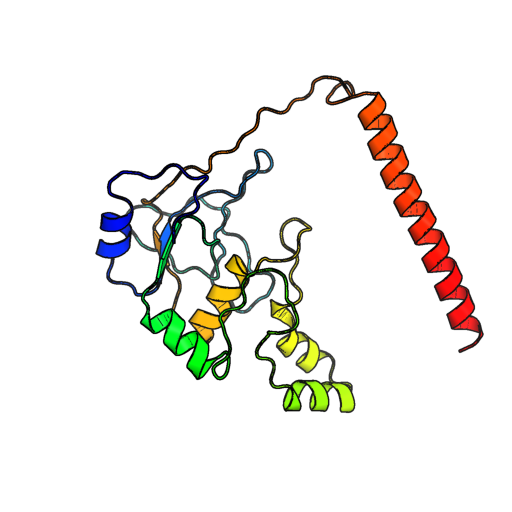? 5.547 -8.093 -18.299 1.00 74.38 123 LEU A CA 1
ATOM 991 C C . LEU A 1 123 ? 6.188 -7.327 -17.134 1.00 74.38 123 LEU A C 1
ATOM 993 O O . LEU A 1 123 ? 6.271 -7.849 -16.021 1.00 74.38 123 LEU A O 1
ATOM 997 N N . LEU A 1 124 ? 6.617 -6.081 -17.366 1.00 72.75 124 LEU A N 1
ATOM 998 C CA . LEU A 1 124 ? 7.309 -5.256 -16.369 1.00 72.75 124 LEU A CA 1
ATOM 999 C C . LEU A 1 124 ? 6.396 -4.239 -15.659 1.00 72.75 124 LEU A C 1
ATOM 1001 O O . LEU A 1 124 ? 6.878 -3.526 -14.774 1.00 72.75 124 LEU A O 1
ATOM 1005 N N . ARG A 1 125 ? 5.097 -4.150 -15.999 1.00 70.06 125 ARG A N 1
ATOM 1006 C CA . ARG A 1 125 ? 4.180 -3.133 -15.438 1.00 70.06 125 ARG A CA 1
ATOM 1007 C C . ARG A 1 125 ? 4.193 -3.055 -13.903 1.00 70.06 125 ARG A C 1
ATOM 1009 O O . ARG A 1 125 ? 4.341 -1.936 -13.413 1.00 70.06 125 ARG A O 1
ATOM 1016 N N . PRO A 1 126 ? 4.155 -4.147 -13.106 1.00 64.19 126 PRO A N 1
ATOM 1017 C CA . PRO A 1 126 ? 3.988 -4.022 -11.655 1.00 64.19 126 PRO A CA 1
ATOM 1018 C C . PRO A 1 126 ? 5.283 -3.607 -10.946 1.00 64.19 126 PRO A C 1
ATOM 1020 O O . PRO A 1 126 ? 5.239 -3.119 -9.822 1.00 64.19 126 PRO A O 1
ATOM 1023 N N . LEU A 1 127 ? 6.433 -3.723 -11.623 1.00 63.94 127 LEU A N 1
ATOM 1024 C CA . LEU A 1 127 ? 7.704 -3.125 -11.198 1.00 63.94 127 LEU A CA 1
ATOM 1025 C C . LEU A 1 127 ? 7.764 -1.610 -11.446 1.00 63.94 127 LEU A C 1
ATOM 1027 O O . LEU A 1 127 ? 8.649 -0.933 -10.929 1.00 63.94 127 LEU A O 1
ATOM 1031 N N . ARG A 1 128 ? 6.873 -1.069 -12.282 1.00 58.59 128 ARG A N 1
ATOM 1032 C CA . ARG A 1 128 ? 6.937 0.298 -12.815 1.00 58.59 128 ARG A CA 1
ATOM 1033 C C . ARG A 1 128 ? 5.653 1.059 -12.500 1.00 58.59 128 ARG A C 1
ATOM 1035 O O . ARG A 1 128 ? 4.971 1.570 -13.380 1.00 58.59 128 ARG A O 1
ATOM 1042 N N . GLY A 1 129 ? 5.322 1.119 -11.211 1.00 61.56 129 GLY A N 1
ATOM 1043 C CA . GLY A 1 129 ? 4.253 1.959 -10.674 1.00 61.56 129 GLY A CA 1
ATOM 1044 C C . GLY A 1 129 ? 4.804 3.097 -9.829 1.00 61.56 129 GLY A C 1
ATOM 1045 O O . GLY A 1 129 ? 5.677 2.877 -8.990 1.00 61.56 129 GLY A O 1
ATOM 1046 N N . GLN A 1 130 ? 4.240 4.292 -9.996 1.00 61.78 130 GLN A N 1
ATOM 1047 C CA . GLN A 1 130 ? 4.308 5.332 -8.977 1.00 61.78 130 GLN A CA 1
ATOM 1048 C C . GLN A 1 130 ? 2.917 5.578 -8.403 1.00 61.78 130 GLN A C 1
ATOM 1050 O O . GLN A 1 130 ? 1.954 5.760 -9.146 1.00 61.78 130 GLN A O 1
ATOM 1055 N N . TYR A 1 131 ? 2.837 5.639 -7.080 1.00 62.16 131 TYR A N 1
ATOM 1056 C CA . TYR A 1 131 ? 1.678 6.129 -6.353 1.00 62.16 131 TYR A CA 1
ATOM 1057 C C . TYR A 1 131 ? 2.121 7.302 -5.486 1.00 62.16 131 TYR A C 1
ATOM 1059 O O . TYR A 1 131 ? 3.132 7.208 -4.798 1.00 62.16 131 TYR A O 1
ATOM 1067 N N . ASP A 1 132 ? 1.402 8.426 -5.529 1.00 65.31 132 ASP A N 1
ATOM 1068 C CA . ASP A 1 132 ? 1.749 9.621 -4.741 1.00 65.31 132 ASP A CA 1
ATOM 1069 C C . ASP A 1 132 ? 3.212 10.095 -4.941 1.00 65.31 132 ASP A C 1
ATOM 1071 O O . ASP A 1 132 ? 3.877 10.553 -4.017 1.00 65.31 132 ASP A O 1
ATOM 1075 N N . ARG A 1 133 ? 3.736 9.965 -6.172 1.00 62.38 133 ARG A N 1
ATOM 1076 C CA . ARG A 1 133 ? 5.143 10.249 -6.548 1.00 62.38 133 ARG A CA 1
ATOM 1077 C C . ARG A 1 133 ? 6.194 9.362 -5.858 1.00 62.38 133 ARG A C 1
ATOM 1079 O O . ARG A 1 133 ? 7.384 9.653 -5.951 1.00 62.38 133 ARG A O 1
ATOM 1086 N N . ARG A 1 134 ? 5.783 8.280 -5.195 1.00 63.47 134 ARG A N 1
ATOM 1087 C CA . ARG A 1 134 ? 6.664 7.252 -4.624 1.00 63.47 134 ARG A CA 1
ATOM 1088 C C . ARG A 1 134 ? 6.576 5.965 -5.449 1.00 63.47 134 ARG A C 1
ATOM 1090 O O . ARG A 1 134 ? 5.513 5.702 -6.016 1.00 63.47 134 ARG A O 1
ATOM 1097 N N . PRO A 1 135 ? 7.646 5.155 -5.527 1.00 58.97 135 PRO A N 1
ATOM 1098 C CA . PRO A 1 135 ? 7.548 3.786 -6.022 1.00 58.97 135 PRO A CA 1
ATOM 1099 C C . PRO A 1 135 ? 6.471 3.010 -5.259 1.00 58.97 135 PRO A C 1
ATOM 1101 O O . PRO A 1 135 ? 6.275 3.219 -4.060 1.00 58.97 135 PRO A O 1
ATOM 1104 N N . VAL A 1 136 ? 5.757 2.128 -5.954 1.00 70.19 136 VAL A N 1
ATOM 1105 C CA . VAL A 1 136 ? 4.761 1.260 -5.319 1.00 70.19 136 VAL A CA 1
ATOM 1106 C C . VAL A 1 136 ? 5.471 0.141 -4.542 1.00 70.19 136 VAL A C 1
ATOM 1108 O O . VAL A 1 136 ? 6.203 -0.664 -5.123 1.00 70.19 136 VAL A O 1
ATOM 1111 N N . GLY A 1 137 ? 5.255 0.102 -3.224 1.00 74.12 137 GLY A N 1
ATOM 1112 C CA . GLY A 1 137 ? 5.907 -0.829 -2.298 1.00 74.12 137 GLY A CA 1
ATOM 1113 C C . GLY A 1 137 ? 5.615 -2.306 -2.584 1.00 74.12 137 GLY A C 1
ATOM 1114 O O . GLY A 1 137 ? 4.746 -2.655 -3.388 1.00 74.12 137 GLY A O 1
ATOM 1115 N N . SER A 1 138 ? 6.379 -3.203 -1.953 1.00 75.88 138 SER A N 1
ATOM 1116 C CA . SER A 1 138 ? 6.138 -4.654 -2.044 1.00 75.88 138 SER A CA 1
ATOM 1117 C C . SER A 1 138 ? 4.774 -5.042 -1.466 1.00 75.88 138 SER A C 1
ATOM 1119 O O . SER A 1 138 ? 4.130 -5.961 -1.969 1.00 75.88 138 SER A O 1
ATOM 1121 N N . ASP A 1 139 ? 4.305 -4.290 -0.469 1.00 80.69 139 ASP A N 1
ATOM 1122 C CA . ASP A 1 139 ? 3.011 -4.449 0.186 1.00 80.69 139 ASP A CA 1
ATOM 1123 C C . ASP A 1 139 ? 1.833 -4.343 -0.796 1.00 80.69 139 ASP A C 1
ATOM 1125 O O . ASP A 1 139 ? 0.995 -5.242 -0.842 1.00 80.69 139 ASP A O 1
ATOM 1129 N N . ILE A 1 140 ? 1.831 -3.312 -1.649 1.00 84.44 140 ILE A N 1
ATOM 1130 C CA . ILE A 1 140 ? 0.820 -3.094 -2.700 1.00 84.44 140 ILE A CA 1
ATOM 1131 C C . ILE A 1 140 ? 1.011 -4.048 -3.895 1.00 84.44 140 ILE A C 1
ATOM 1133 O O . ILE A 1 140 ? 0.042 -4.398 -4.572 1.00 84.44 140 ILE A O 1
ATOM 1137 N N . ARG A 1 141 ? 2.247 -4.485 -4.180 1.00 82.56 141 ARG A N 1
ATOM 1138 C CA . ARG A 1 141 ? 2.547 -5.423 -5.283 1.00 82.56 141 ARG A CA 1
ATOM 1139 C C . ARG A 1 141 ? 2.093 -6.855 -4.981 1.00 82.56 141 ARG A C 1
ATOM 1141 O O . ARG A 1 141 ? 1.648 -7.550 -5.894 1.00 82.56 141 ARG A O 1
ATOM 1148 N N . TYR A 1 142 ? 2.185 -7.301 -3.729 1.00 87.12 142 TYR A N 1
AT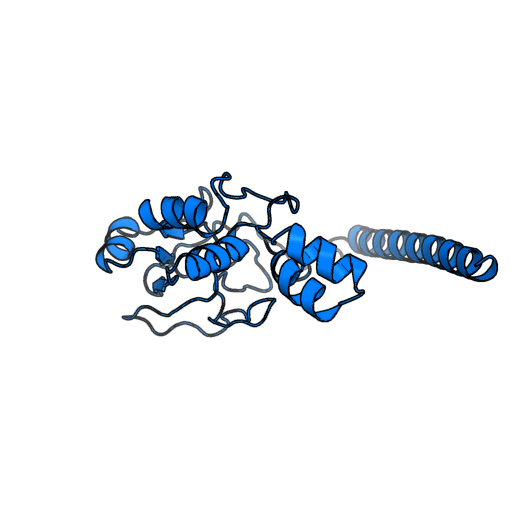OM 1149 C CA . TYR A 1 142 ? 1.891 -8.686 -3.349 1.00 87.12 142 TYR A CA 1
ATOM 1150 C C . TYR A 1 142 ? 0.449 -9.152 -3.654 1.00 87.12 142 TYR A C 1
ATOM 1152 O O . TYR A 1 142 ? 0.301 -10.246 -4.201 1.00 87.12 142 TYR A O 1
ATOM 1160 N N . PRO A 1 143 ? -0.616 -8.354 -3.422 1.00 90.00 143 PRO A N 1
ATOM 1161 C CA . PRO A 1 143 ? -1.978 -8.681 -3.854 1.00 90.00 143 PRO A CA 1
ATOM 1162 C C . PRO A 1 143 ? -2.119 -9.075 -5.330 1.00 90.00 143 PRO A C 1
ATOM 1164 O O . PRO A 1 143 ? -2.894 -9.974 -5.649 1.00 90.00 143 PRO A O 1
ATOM 1167 N N . VAL A 1 144 ? -1.327 -8.480 -6.231 1.00 86.25 144 VAL A N 1
ATOM 1168 C CA . VAL A 1 144 ? -1.323 -8.844 -7.660 1.00 86.25 144 VAL A CA 1
ATOM 1169 C C . VAL A 1 144 ? -0.789 -10.268 -7.863 1.00 86.25 144 VAL A C 1
ATOM 1171 O O . VAL A 1 144 ? -1.321 -11.021 -8.680 1.00 86.25 144 VAL A O 1
ATOM 1174 N N . MET A 1 145 ? 0.230 -10.661 -7.091 1.00 86.31 145 MET A N 1
ATOM 1175 C CA . MET A 1 145 ? 0.807 -12.010 -7.111 1.00 86.31 145 MET A CA 1
ATOM 1176 C C . MET A 1 145 ? -0.156 -13.035 -6.492 1.00 86.31 145 MET A C 1
ATOM 1178 O O . MET A 1 145 ? -0.388 -14.090 -7.079 1.00 86.31 145 MET A O 1
ATOM 1182 N N . ALA A 1 146 ? -0.772 -12.704 -5.352 1.00 91.38 146 ALA A N 1
ATOM 1183 C CA . ALA A 1 146 ? -1.769 -13.549 -4.692 1.00 91.38 146 ALA A CA 1
ATOM 1184 C C . ALA A 1 146 ? -2.987 -13.809 -5.596 1.00 91.38 146 ALA A C 1
ATOM 1186 O O . ALA A 1 146 ? -3.426 -14.955 -5.734 1.00 91.38 146 ALA A O 1
ATOM 1187 N N . ARG A 1 147 ? -3.465 -12.779 -6.309 1.00 91.75 147 ARG A N 1
ATOM 1188 C CA . ARG A 1 147 ? -4.539 -12.912 -7.304 1.00 91.75 147 ARG A CA 1
ATOM 1189 C C . ARG A 1 147 ? -4.141 -13.834 -8.457 1.00 91.75 147 ARG A C 1
ATOM 1191 O O . ARG A 1 147 ? -4.921 -14.703 -8.832 1.00 91.75 147 ARG A O 1
ATOM 1198 N N . ALA A 1 148 ? -2.913 -13.717 -8.968 1.00 87.75 148 ALA A N 1
ATOM 1199 C CA . ALA A 1 148 ? -2.384 -14.632 -9.987 1.00 87.75 148 ALA A CA 1
ATOM 1200 C C . ALA A 1 148 ? -2.251 -16.090 -9.488 1.00 87.75 148 ALA A C 1
ATOM 1202 O O . ALA A 1 148 ? -2.325 -17.021 -10.287 1.00 87.75 148 ALA A O 1
ATOM 1203 N N . ALA A 1 149 ? -2.118 -16.307 -8.175 1.00 91.19 149 ALA A N 1
ATOM 1204 C CA . ALA A 1 149 ? -2.131 -17.632 -7.546 1.00 91.19 149 ALA A CA 1
ATOM 1205 C C . ALA A 1 149 ? -3.547 -18.190 -7.265 1.00 91.19 149 ALA A C 1
ATOM 1207 O O . ALA A 1 149 ? -3.670 -19.359 -6.868 1.00 91.19 149 ALA A O 1
ATOM 1208 N N . GLY A 1 150 ? -4.593 -17.382 -7.494 1.00 95.19 150 GLY A N 1
ATOM 1209 C CA . GLY A 1 150 ? -6.007 -17.726 -7.316 1.00 95.19 150 GLY A CA 1
ATOM 1210 C C . GLY A 1 150 ? -6.673 -17.170 -6.049 1.00 95.19 150 GLY A C 1
ATOM 1211 O O . GLY A 1 150 ? -7.720 -17.684 -5.665 1.00 95.19 150 GLY A O 1
ATOM 1212 N N . TYR A 1 151 ? -6.084 -16.167 -5.387 1.00 96.81 151 TYR A N 1
ATOM 1213 C CA . TYR A 1 151 ? -6.586 -15.615 -4.123 1.00 96.81 151 TYR A CA 1
ATOM 1214 C C . TYR A 1 151 ? -6.954 -14.133 -4.232 1.00 96.81 151 TYR A C 1
ATOM 1216 O O . TYR A 1 151 ? -6.083 -13.273 -4.357 1.00 96.81 151 TYR A O 1
ATOM 1224 N N . ASP A 1 152 ? -8.247 -13.834 -4.112 1.00 97.19 152 ASP A N 1
ATOM 1225 C CA . ASP A 1 152 ? -8.741 -12.461 -4.023 1.00 97.19 152 ASP A CA 1
ATOM 1226 C C . ASP A 1 152 ? -8.465 -11.849 -2.644 1.00 97.19 152 ASP A C 1
ATOM 1228 O O . ASP A 1 152 ? -8.683 -12.484 -1.607 1.00 97.19 152 ASP A O 1
ATOM 1232 N N . LEU A 1 153 ? -8.026 -10.588 -2.640 1.00 97.56 153 LEU A N 1
ATOM 1233 C CA . LEU A 1 153 ? -7.926 -9.768 -1.438 1.00 97.56 153 LEU A CA 1
ATOM 1234 C C . LEU A 1 153 ? -9.278 -9.110 -1.144 1.00 97.56 153 LEU A C 1
ATOM 1236 O O . LEU A 1 153 ? -9.846 -8.416 -1.990 1.00 97.56 153 LEU A O 1
ATOM 1240 N N . TRP A 1 154 ? -9.740 -9.257 0.093 1.00 98.50 154 TRP A N 1
ATOM 1241 C CA . TRP A 1 154 ? -10.937 -8.591 0.596 1.00 98.50 154 TRP A CA 1
ATOM 1242 C C . TRP A 1 154 ? -10.589 -7.441 1.542 1.00 98.50 154 TRP A C 1
ATOM 1244 O O . TRP A 1 154 ? -9.566 -7.451 2.222 1.00 98.50 154 TRP A O 1
ATOM 1254 N N . GLY A 1 155 ? -11.458 -6.442 1.602 1.00 98.19 155 GLY A N 1
ATOM 1255 C CA . GLY A 1 155 ? -11.392 -5.328 2.532 1.00 98.19 155 GLY A CA 1
ATOM 1256 C C . GLY A 1 155 ? -12.545 -5.389 3.522 1.00 98.19 155 GLY A C 1
ATOM 1257 O O . GLY A 1 155 ? -13.703 -5.371 3.104 1.00 98.19 155 GLY A O 1
ATOM 1258 N N . ASP A 1 156 ? -12.230 -5.425 4.815 1.00 98.38 156 ASP A N 1
ATOM 1259 C CA . ASP A 1 156 ? -13.178 -5.234 5.909 1.00 98.38 156 ASP A CA 1
ATOM 1260 C C . ASP A 1 156 ? -13.228 -3.741 6.305 1.00 98.38 156 ASP A C 1
ATOM 1262 O O . ASP A 1 156 ? -12.254 -3.203 6.844 1.00 98.38 156 ASP A O 1
ATOM 1266 N N . PRO A 1 157 ? -14.343 -3.043 6.023 1.00 97.69 157 PRO A N 1
ATOM 1267 C CA . PRO A 1 157 ? -14.514 -1.630 6.323 1.00 97.69 157 PRO A CA 1
ATOM 1268 C C . PRO A 1 157 ? -14.911 -1.355 7.775 1.00 97.69 157 PRO A C 1
ATOM 1270 O O . PRO A 1 157 ? -15.004 -0.183 8.139 1.00 97.69 157 PRO A O 1
ATOM 1273 N N . ASP A 1 158 ? -15.171 -2.367 8.603 1.00 98.00 158 ASP A N 1
ATOM 1274 C CA . ASP A 1 158 ? -15.479 -2.196 10.025 1.00 98.00 158 ASP A CA 1
ATOM 1275 C C . ASP A 1 158 ? -14.240 -2.377 10.913 1.00 98.00 158 ASP A C 1
ATOM 1277 O O . ASP A 1 158 ? -14.087 -1.639 11.894 1.00 98.00 158 ASP A O 1
ATOM 1281 N N . VAL A 1 159 ? -13.272 -3.194 10.486 1.00 97.94 159 VAL A N 1
ATOM 1282 C CA . VAL A 1 159 ? -11.915 -3.222 11.058 1.00 97.94 159 VAL A CA 1
ATOM 1283 C C . VAL A 1 159 ? -11.147 -1.961 10.644 1.00 97.94 159 VAL A C 1
ATOM 1285 O O . VAL A 1 159 ? -10.485 -1.924 9.608 1.00 97.94 159 VAL A O 1
ATOM 1288 N N . ARG A 1 160 ? -11.220 -0.905 11.467 1.00 96.69 160 ARG A N 1
ATOM 1289 C CA . ARG A 1 160 ? -10.574 0.402 11.214 1.00 96.69 160 ARG A CA 1
ATOM 1290 C C . ARG A 1 160 ? -9.459 0.748 12.210 1.00 96.69 160 ARG A C 1
ATOM 1292 O O . ARG A 1 160 ? -9.676 1.582 13.092 1.00 96.69 160 ARG A O 1
ATOM 1299 N N . PRO A 1 161 ? -8.267 0.136 12.107 1.00 96.31 161 PRO A N 1
ATOM 1300 C CA . PRO A 1 161 ? -7.138 0.497 12.954 1.00 96.31 161 PRO A CA 1
ATOM 1301 C C . PRO A 1 161 ? -6.602 1.887 12.593 1.00 96.31 161 PRO A C 1
ATOM 1303 O O . PRO A 1 161 ? -6.497 2.262 11.423 1.00 96.31 161 PRO A O 1
ATOM 1306 N N . GLY A 1 162 ? -6.236 2.662 13.610 1.00 93.62 162 GLY A N 1
ATOM 1307 C CA . GLY A 1 162 ? -5.621 3.971 13.414 1.00 93.62 162 GLY A CA 1
ATOM 1308 C C . GLY A 1 162 ? -4.121 3.831 13.186 1.00 93.62 162 GLY A C 1
ATOM 1309 O O . GLY A 1 162 ? -3.445 3.228 14.011 1.00 93.62 162 GLY A O 1
ATOM 1310 N N . HIS A 1 163 ? -3.568 4.428 12.129 1.00 90.75 163 HIS A N 1
ATOM 1311 C CA . HIS A 1 163 ? -2.119 4.635 12.074 1.00 90.75 163 HIS A CA 1
ATOM 1312 C C . HIS A 1 163 ? -1.699 5.649 13.140 1.00 90.75 163 HIS A C 1
ATOM 1314 O O . HIS A 1 163 ? -2.274 6.738 13.227 1.00 90.75 163 HIS A O 1
ATOM 1320 N N . MET A 1 164 ? -0.651 5.332 13.900 1.00 87.75 164 MET A N 1
ATOM 1321 C CA . MET A 1 164 ? 0.040 6.295 14.750 1.00 87.75 164 MET A CA 1
ATOM 1322 C C . MET A 1 164 ? 0.864 7.227 13.863 1.00 87.75 164 MET A C 1
ATOM 1324 O O . MET A 1 164 ? 2.062 7.055 13.636 1.00 87.75 164 MET A O 1
ATOM 1328 N N . LEU A 1 165 ? 0.190 8.259 13.357 1.00 79.19 165 LEU A N 1
ATOM 1329 C CA . LEU A 1 165 ? 0.851 9.427 12.798 1.00 79.19 165 LEU A CA 1
ATOM 1330 C C . LEU A 1 165 ? 1.615 10.131 13.920 1.00 79.19 165 LEU A C 1
ATOM 1332 O O . LEU A 1 165 ? 1.066 10.951 14.652 1.00 79.19 165 LEU A O 1
ATOM 1336 N N . ASN A 1 166 ? 2.903 9.828 14.035 1.00 68.75 166 ASN A N 1
ATOM 1337 C CA . ASN A 1 166 ? 3.813 10.528 14.933 1.00 68.75 166 ASN A CA 1
ATOM 1338 C C . ASN A 1 166 ? 4.121 11.936 14.380 1.00 68.75 166 ASN A C 1
ATOM 1340 O O . ASN A 1 166 ? 5.230 12.168 13.896 1.00 68.75 166 ASN A O 1
ATOM 1344 N N . TYR A 1 167 ? 3.141 12.858 14.367 1.00 63.72 167 TYR A N 1
ATOM 1345 C CA . TYR A 1 167 ? 3.348 14.226 13.865 1.00 63.72 167 TYR A CA 1
ATOM 1346 C C . TYR A 1 167 ? 2.293 15.296 14.261 1.00 63.72 167 TYR A C 1
ATOM 1348 O O . TYR A 1 167 ? 1.100 15.010 14.273 1.00 63.72 167 TYR A O 1
ATOM 1356 N N . VAL A 1 168 ? 2.717 16.567 14.431 1.00 53.38 168 VAL A N 1
ATOM 1357 C CA . VAL A 1 168 ? 1.891 17.794 14.234 1.00 53.38 168 VAL A CA 1
ATOM 1358 C C . VAL A 1 168 ? 2.704 18.886 13.492 1.00 53.38 168 VAL A C 1
ATOM 1360 O O . VAL A 1 168 ? 3.677 19.392 14.046 1.00 53.38 168 VAL A O 1
ATOM 1363 N N . LEU A 1 169 ? 2.338 19.240 12.243 1.00 52.00 169 LEU A N 1
ATOM 1364 C CA . LEU A 1 169 ? 3.062 20.170 11.334 1.00 52.00 169 LEU A CA 1
ATOM 1365 C C . LEU A 1 169 ? 2.127 21.305 10.877 1.00 52.00 169 LEU A C 1
ATOM 1367 O O . LEU A 1 169 ? 0.991 21.056 10.488 1.00 52.00 169 LEU A O 1
ATOM 1371 N N . HIS A 1 170 ? 2.621 22.541 10.889 1.00 63.16 170 HIS A N 1
ATOM 1372 C CA . HIS A 1 170 ? 1.945 23.768 10.436 1.00 63.16 170 HIS A CA 1
ATOM 1373 C C . HIS A 1 170 ? 2.964 24.536 9.545 1.00 63.16 170 HIS A C 1
ATOM 1375 O O . HIS A 1 170 ? 4.158 24.245 9.602 1.00 63.16 170 HIS A O 1
ATOM 1381 N N . PRO A 1 171 ? 2.580 25.441 8.634 1.00 52.75 171 PRO A N 1
ATOM 1382 C CA . PRO A 1 171 ? 1.976 26.745 8.854 1.00 52.75 171 PRO A CA 1
ATOM 1383 C C . PRO A 1 171 ? 2.839 27.782 9.635 1.00 52.75 171 PRO A C 1
ATOM 1385 O O . PRO A 1 171 ? 2.417 28.928 9.741 1.00 52.75 171 PRO A O 1
ATOM 1388 N N . SER A 1 172 ? 4.044 27.460 10.159 1.00 59.75 172 SER A N 1
ATOM 1389 C CA . SER A 1 172 ? 4.648 28.245 11.279 1.00 59.75 172 SER A CA 1
ATOM 1390 C C . SER A 1 172 ? 5.795 29.264 11.040 1.00 59.75 172 SER A C 1
ATOM 1392 O O . SER A 1 172 ? 5.733 30.299 11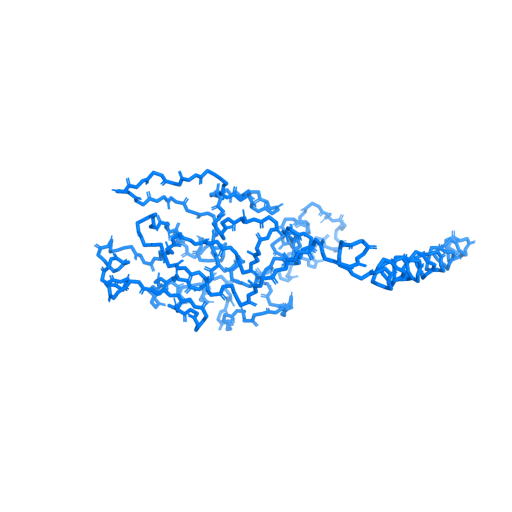.688 1.00 59.75 172 SER A O 1
ATOM 1394 N N . ASP A 1 173 ? 6.818 29.039 10.187 1.00 63.59 173 ASP A N 1
ATOM 1395 C CA . ASP A 1 173 ? 7.938 30.013 9.976 1.00 63.59 173 ASP A CA 1
ATOM 1396 C C . ASP A 1 173 ? 8.510 30.303 8.525 1.00 63.59 173 ASP A C 1
ATOM 1398 O O . ASP A 1 173 ? 9.392 31.147 8.413 1.00 63.59 173 ASP A O 1
ATOM 1402 N N . TYR A 1 174 ? 8.029 29.698 7.409 1.00 64.62 174 TYR A N 1
ATOM 1403 C CA . TYR A 1 174 ? 8.273 29.998 5.946 1.00 64.62 174 TYR A CA 1
ATOM 1404 C C . TYR A 1 174 ? 7.734 31.375 5.644 1.00 64.62 174 TYR A C 1
ATOM 1406 O O . TYR A 1 174 ? 8.447 32.327 5.346 1.00 64.62 174 TYR A O 1
ATOM 1414 N N . ALA A 1 175 ? 6.442 31.448 5.911 1.00 56.84 175 ALA A N 1
ATOM 1415 C CA . ALA A 1 175 ? 5.992 32.220 7.029 1.00 56.84 175 ALA A CA 1
ATOM 1416 C C . ALA A 1 175 ? 5.525 31.371 8.227 1.00 56.84 175 ALA A C 1
ATOM 1418 O O . ALA A 1 175 ? 5.647 31.898 9.320 1.00 56.84 175 ALA A O 1
ATOM 1419 N N . ALA A 1 176 ? 4.965 30.137 8.172 1.00 62.69 176 ALA A N 1
ATOM 1420 C CA . ALA A 1 176 ? 4.662 29.088 7.158 1.00 62.69 176 ALA A CA 1
ATOM 1421 C C . ALA A 1 176 ? 5.518 27.775 6.950 1.00 62.69 176 ALA A C 1
ATOM 1423 O O . ALA A 1 176 ? 5.338 27.155 5.919 1.00 62.69 176 ALA A O 1
ATOM 1424 N N . GLN A 1 177 ? 6.388 27.337 7.886 1.00 57.72 177 GLN A N 1
ATOM 1425 C CA . GLN A 1 177 ? 7.520 26.335 7.848 1.00 57.72 177 GLN A CA 1
ATOM 1426 C C . GLN A 1 177 ? 8.927 26.743 7.278 1.00 57.72 177 GLN A C 1
ATOM 1428 O O . GLN A 1 177 ? 9.290 26.377 6.171 1.00 57.72 177 GLN A O 1
ATOM 1433 N N . GLY A 1 178 ? 9.719 27.492 8.069 1.00 61.47 178 GLY A N 1
ATOM 1434 C CA . GLY A 1 178 ? 11.030 28.178 7.866 1.00 61.47 178 GLY A CA 1
ATOM 1435 C C . GLY A 1 178 ? 11.256 29.120 6.662 1.00 61.47 178 GLY A C 1
ATOM 1436 O O . GLY A 1 178 ? 11.281 28.647 5.540 1.00 61.47 178 GLY A O 1
ATOM 1437 N N . ALA A 1 179 ? 11.547 30.428 6.818 1.00 57.06 179 ALA A N 1
ATOM 1438 C CA . ALA A 1 179 ? 11.967 31.314 5.696 1.00 57.06 179 ALA A CA 1
ATOM 1439 C C . ALA A 1 179 ? 13.353 30.918 5.127 1.00 57.06 179 ALA A C 1
ATOM 1441 O O . ALA A 1 179 ? 13.688 31.150 3.966 1.00 57.06 179 ALA A O 1
ATOM 1442 N N . SER A 1 180 ? 14.143 30.226 5.945 1.00 57.34 180 SER A N 1
ATOM 1443 C CA . SER A 1 180 ? 15.329 29.453 5.563 1.00 57.34 180 SER A CA 1
ATOM 1444 C C . SER A 1 180 ? 14.994 28.105 4.907 1.00 57.34 180 SER A C 1
ATOM 1446 O O . SER A 1 180 ? 15.763 27.622 4.077 1.00 57.34 180 SER A O 1
ATOM 1448 N N . THR A 1 181 ? 13.847 27.506 5.237 1.00 57.59 181 THR A N 1
ATOM 1449 C CA . THR A 1 181 ? 13.301 26.301 4.588 1.00 57.59 181 THR A CA 1
ATOM 1450 C C . THR A 1 181 ? 12.696 26.653 3.230 1.00 57.59 181 THR A C 1
ATOM 1452 O O . THR A 1 181 ? 12.953 25.941 2.277 1.00 57.59 181 THR A O 1
ATOM 1455 N N . TYR A 1 182 ? 12.064 27.821 3.079 1.00 67.62 182 TYR A N 1
ATOM 1456 C CA . TYR A 1 182 ? 11.742 28.472 1.808 1.00 67.62 182 TYR A CA 1
ATOM 1457 C C . TYR A 1 182 ? 12.998 28.579 0.938 1.00 67.62 182 TYR A C 1
ATOM 1459 O O . TYR A 1 182 ? 13.044 28.058 -0.174 1.00 67.62 182 TYR A O 1
ATOM 1467 N N . ALA A 1 183 ? 14.063 29.190 1.470 1.00 71.69 183 ALA A N 1
ATOM 1468 C CA . ALA A 1 183 ? 15.339 29.314 0.769 1.00 71.69 183 ALA A CA 1
ATOM 1469 C C . ALA A 1 183 ? 16.024 27.958 0.484 1.00 71.69 183 ALA A C 1
ATOM 1471 O O . ALA A 1 183 ? 16.755 27.843 -0.498 1.00 71.69 183 ALA A O 1
ATOM 1472 N N . THR A 1 184 ? 15.780 26.924 1.297 1.00 64.25 184 THR A N 1
ATOM 1473 C CA . THR A 1 184 ? 16.349 25.578 1.101 1.00 64.25 184 THR A CA 1
ATOM 1474 C C . THR A 1 184 ? 15.556 24.756 0.092 1.00 64.25 184 THR A C 1
ATOM 1476 O O . THR A 1 184 ? 16.170 24.239 -0.830 1.00 64.25 184 THR A O 1
ATOM 1479 N N . THR A 1 185 ? 14.222 24.734 0.160 1.00 68.19 185 THR A N 1
ATOM 1480 C CA . THR A 1 185 ? 13.346 24.197 -0.893 1.00 68.19 185 THR A CA 1
ATOM 1481 C C . THR A 1 185 ? 13.669 24.849 -2.236 1.00 68.19 185 THR A C 1
ATOM 1483 O O . THR A 1 185 ? 13.749 24.159 -3.244 1.00 68.19 185 THR A O 1
ATOM 1486 N N . MET A 1 186 ? 13.950 26.157 -2.250 1.00 77.19 186 MET A N 1
ATOM 1487 C CA . MET A 1 186 ? 14.442 26.860 -3.438 1.00 77.19 186 MET A CA 1
ATOM 1488 C C . MET A 1 186 ? 15.823 26.349 -3.884 1.00 77.19 186 MET A C 1
ATOM 1490 O O . MET A 1 186 ? 15.963 25.944 -5.032 1.00 77.19 186 MET A O 1
ATOM 1494 N N . ARG A 1 187 ? 16.833 26.301 -3.001 1.00 71.12 187 ARG A N 1
ATOM 1495 C CA . ARG A 1 187 ? 18.181 25.787 -3.329 1.00 71.12 187 ARG A CA 1
ATOM 1496 C C . ARG A 1 187 ? 18.165 24.342 -3.837 1.00 71.12 187 ARG A C 1
ATOM 1498 O O . ARG A 1 187 ? 18.856 24.048 -4.799 1.00 71.12 187 ARG A O 1
ATOM 1505 N N . GLU A 1 188 ? 17.381 23.455 -3.234 1.00 65.81 188 GLU A N 1
ATOM 1506 C CA . GLU A 1 188 ? 17.291 22.044 -3.631 1.00 65.81 188 GLU A CA 1
ATOM 1507 C C . GLU A 1 188 ? 16.561 21.868 -4.968 1.00 65.81 188 GLU A C 1
ATOM 1509 O O . GLU A 1 188 ? 17.008 21.089 -5.812 1.00 65.81 188 GLU A O 1
ATOM 1514 N N . VAL A 1 189 ? 15.492 22.641 -5.204 1.00 63.81 189 VAL A N 1
ATOM 1515 C CA . VAL A 1 189 ? 14.835 22.739 -6.518 1.00 63.81 189 VAL A CA 1
ATOM 1516 C C . VAL A 1 189 ? 15.804 23.276 -7.574 1.00 63.81 189 VAL A C 1
ATOM 1518 O O . VAL A 1 189 ? 15.810 22.772 -8.698 1.00 63.81 189 VAL A O 1
ATOM 1521 N N . TYR A 1 190 ? 16.657 24.245 -7.233 1.00 83.56 190 TYR A N 1
ATOM 1522 C CA . TYR A 1 190 ? 17.647 24.806 -8.153 1.00 83.56 190 TYR A CA 1
ATOM 1523 C C . TYR A 1 190 ? 18.818 23.851 -8.427 1.00 83.56 190 TYR A C 1
ATOM 1525 O O . TYR A 1 190 ? 19.056 23.552 -9.593 1.00 83.56 190 TYR A O 1
ATOM 1533 N N . ASP A 1 191 ? 19.454 23.249 -7.417 1.00 70.38 191 ASP A N 1
ATOM 1534 C CA . ASP A 1 191 ? 20.499 22.227 -7.610 1.00 70.38 191 ASP A CA 1
ATOM 1535 C C . ASP A 1 191 ? 19.978 21.020 -8.417 1.00 70.38 191 ASP A C 1
ATOM 1537 O O . ASP A 1 191 ? 20.696 20.446 -9.239 1.00 70.38 191 ASP A O 1
ATOM 1541 N N . ALA A 1 192 ? 18.720 20.609 -8.207 1.00 67.69 192 ALA A N 1
ATOM 1542 C CA . ALA A 1 192 ? 18.080 19.563 -9.009 1.00 67.69 192 ALA A CA 1
ATOM 1543 C C . ALA A 1 192 ? 17.820 20.012 -10.458 1.00 67.69 192 ALA A C 1
ATOM 1545 O O . ALA A 1 192 ? 18.047 19.234 -11.386 1.00 67.69 192 ALA A O 1
ATOM 1546 N N . THR A 1 193 ? 17.404 21.266 -10.658 1.00 76.81 193 THR A N 1
ATOM 1547 C CA . THR A 1 193 ? 17.218 21.872 -11.987 1.00 76.81 193 THR A CA 1
ATOM 1548 C C . THR A 1 193 ? 18.540 21.966 -12.749 1.00 76.81 193 THR A C 1
ATOM 1550 O O . THR A 1 193 ? 18.601 21.593 -13.919 1.00 76.81 193 THR A O 1
ATOM 1553 N N . ASP A 1 194 ? 19.612 22.415 -12.098 1.00 80.12 194 ASP A N 1
ATOM 1554 C CA . ASP A 1 194 ? 20.907 22.627 -12.742 1.00 80.12 194 ASP A CA 1
ATOM 1555 C C . ASP A 1 194 ? 21.646 21.307 -13.010 1.00 80.12 194 ASP A C 1
ATOM 1557 O O . ASP A 1 194 ? 22.177 21.133 -14.108 1.00 80.12 194 ASP A O 1
ATOM 1561 N N . ARG A 1 195 ? 21.558 20.305 -12.119 1.00 74.56 195 ARG A N 1
ATOM 1562 C CA . ARG A 1 195 ? 21.973 18.924 -12.456 1.00 74.56 195 ARG A CA 1
ATOM 1563 C C . ARG A 1 195 ? 21.190 18.367 -13.646 1.00 74.56 195 ARG A C 1
ATOM 1565 O O . ARG A 1 195 ? 21.788 17.782 -14.545 1.00 74.56 195 ARG A O 1
ATOM 1572 N N . GLY A 1 196 ? 19.872 18.583 -13.686 1.00 70.69 196 GLY A N 1
ATOM 1573 C CA . GLY A 1 196 ? 19.030 18.182 -14.817 1.00 70.69 196 GLY A CA 1
ATOM 1574 C C . GLY A 1 196 ? 19.451 18.832 -16.140 1.00 70.69 196 GLY A C 1
ATOM 1575 O O . GLY A 1 196 ? 19.417 18.179 -17.180 1.00 70.69 196 GLY A O 1
ATOM 1576 N N . ARG A 1 197 ? 19.918 20.087 -16.104 1.00 81.69 197 ARG A N 1
ATOM 1577 C CA . ARG A 1 197 ? 20.459 20.805 -17.272 1.00 81.69 197 ARG A CA 1
ATOM 1578 C C . ARG A 1 197 ? 21.818 20.278 -17.730 1.00 81.69 197 ARG A C 1
ATOM 1580 O O . ARG A 1 197 ? 22.027 20.191 -18.936 1.00 81.69 197 ARG A O 1
ATOM 1587 N N . VAL A 1 198 ? 22.713 19.911 -16.808 1.00 72.00 198 VAL A N 1
ATOM 1588 C CA . VAL A 1 198 ? 24.007 19.284 -17.147 1.00 72.00 198 VAL A CA 1
ATOM 1589 C C . VAL A 1 198 ? 23.780 17.938 -17.837 1.00 72.00 198 VAL A C 1
ATOM 1591 O O . VAL A 1 198 ? 24.230 17.761 -18.965 1.00 72.00 198 VAL A O 1
ATOM 1594 N N . LEU A 1 199 ? 22.976 17.055 -17.233 1.00 82.06 199 LEU A N 1
ATOM 1595 C CA . LEU A 1 199 ? 22.617 15.753 -17.814 1.00 82.06 199 LEU A CA 1
ATOM 1596 C C . LEU A 1 199 ? 21.932 15.896 -19.185 1.00 82.06 199 LEU A C 1
ATOM 1598 O O . LEU A 1 199 ? 22.177 15.113 -20.102 1.00 82.06 199 LEU A O 1
ATOM 1602 N N . TRP A 1 200 ? 21.081 16.914 -19.346 1.00 65.44 200 TRP A N 1
ATOM 1603 C CA . TRP A 1 200 ? 20.446 17.234 -20.625 1.00 65.44 200 TRP A CA 1
ATOM 1604 C C . TRP A 1 200 ? 21.457 17.687 -21.688 1.00 65.44 200 TRP A C 1
ATOM 1606 O O . TRP A 1 200 ? 21.372 17.249 -22.833 1.00 65.44 200 TRP A O 1
ATOM 1616 N N . ALA A 1 201 ? 22.434 18.523 -21.330 1.00 76.31 201 ALA A N 1
ATOM 1617 C CA . ALA A 1 201 ? 23.473 18.980 -22.253 1.00 76.31 201 ALA A CA 1
ATOM 1618 C C . ALA A 1 201 ? 24.419 17.840 -22.674 1.00 76.31 201 ALA A C 1
ATOM 1620 O O . ALA A 1 201 ? 24.679 17.675 -23.864 1.00 76.31 201 ALA A O 1
ATOM 1621 N N . GLU A 1 202 ? 24.861 17.008 -21.726 1.00 75.38 202 GLU A N 1
ATOM 1622 C CA . GLU A 1 202 ? 25.646 15.792 -21.996 1.00 75.38 202 GLU A CA 1
ATOM 1623 C C . GLU A 1 202 ? 24.897 14.848 -22.948 1.00 75.38 202 GLU A C 1
ATOM 1625 O O . GLU A 1 202 ? 25.470 14.347 -23.919 1.00 75.38 202 GLU A O 1
ATOM 1630 N N . ARG A 1 203 ? 23.585 14.668 -22.733 1.00 79.00 203 ARG A N 1
ATOM 1631 C CA . ARG A 1 203 ? 22.726 13.881 -23.627 1.00 79.00 203 ARG A CA 1
ATOM 1632 C C . ARG A 1 203 ? 22.627 14.491 -25.029 1.00 79.00 203 ARG A C 1
ATOM 1634 O O . ARG A 1 203 ? 22.649 13.739 -25.998 1.00 79.00 203 ARG A O 1
ATOM 1641 N N . ILE A 1 204 ? 22.531 15.816 -25.149 1.00 85.81 204 ILE A N 1
ATOM 1642 C CA . ILE A 1 204 ? 22.455 16.517 -26.442 1.00 85.81 204 ILE A CA 1
ATOM 1643 C C . ILE A 1 204 ? 23.767 16.428 -27.235 1.00 85.81 204 ILE A C 1
ATOM 1645 O O . ILE A 1 204 ? 23.701 16.331 -28.457 1.00 85.81 204 ILE A O 1
ATOM 1649 N N . GLU A 1 205 ? 24.939 16.434 -26.593 1.00 65.75 205 GLU A N 1
ATOM 1650 C CA . GLU A 1 205 ? 26.212 16.247 -27.313 1.00 65.75 205 GLU A CA 1
ATOM 1651 C C . GLU A 1 205 ? 26.472 14.783 -27.690 1.00 65.75 205 GLU A C 1
ATOM 1653 O O . GLU A 1 205 ? 26.946 14.525 -28.795 1.00 65.75 205 GLU A O 1
ATOM 1658 N N . ALA A 1 206 ? 26.094 13.816 -26.842 1.00 77.12 206 ALA A N 1
ATOM 1659 C CA . ALA A 1 206 ? 26.137 12.398 -27.215 1.00 77.12 206 ALA A CA 1
ATOM 1660 C C . ALA A 1 206 ? 25.337 12.134 -28.509 1.00 77.12 206 ALA A C 1
ATOM 1662 O O . ALA A 1 206 ? 25.841 11.503 -29.433 1.00 77.12 206 ALA A O 1
ATOM 1663 N N . LEU A 1 207 ? 24.145 12.732 -28.620 1.00 75.75 207 LEU A N 1
ATOM 1664 C CA . LEU A 1 207 ? 23.246 12.638 -29.779 1.00 75.75 207 LEU A CA 1
ATOM 1665 C C . LEU A 1 207 ? 23.736 13.343 -31.065 1.00 75.75 207 LEU A C 1
ATOM 1667 O O . LEU A 1 207 ? 23.032 13.301 -32.070 1.00 75.75 207 LEU A O 1
ATOM 1671 N N . LYS A 1 208 ? 24.891 14.027 -31.059 1.00 80.50 208 LYS A N 1
ATOM 1672 C CA . LYS A 1 208 ? 25.511 14.606 -32.275 1.00 80.50 208 LYS A CA 1
ATOM 1673 C C . LYS A 1 208 ? 26.679 13.786 -32.820 1.00 80.50 208 LYS A C 1
ATOM 1675 O O . LYS A 1 208 ? 27.200 14.104 -33.889 1.00 80.50 208 LYS A O 1
ATOM 1680 N N . HIS A 1 209 ? 27.131 12.803 -32.047 1.00 62.53 209 HIS A N 1
ATOM 1681 C CA . HIS A 1 209 ? 28.213 11.890 -32.404 1.00 62.53 209 HIS A CA 1
ATOM 1682 C C . HIS A 1 209 ? 27.721 10.443 -32.609 1.00 62.53 209 HIS A C 1
ATOM 1684 O O . HIS A 1 209 ? 28.521 9.590 -32.995 1.00 62.53 209 HIS A O 1
ATOM 1690 N N . GLU A 1 210 ? 26.424 10.206 -32.383 1.00 57.81 210 GLU A N 1
ATOM 1691 C CA . GLU A 1 210 ? 25.617 9.101 -32.929 1.00 57.81 210 GLU A CA 1
ATOM 1692 C C . GLU A 1 210 ? 25.135 9.435 -34.358 1.00 57.81 210 GLU A C 1
ATOM 1694 O O . GLU A 1 210 ? 25.147 8.508 -35.199 1.00 57.81 210 GLU A O 1
#